Protein AF-A0A933K3F6-F1 (afdb_monomer_lite)

Radius of gyration: 19.97 Å; chains: 1; bounding box: 46×44×57 Å

Foldseek 3Di:
DAKEKEAEDDVLCVQQVHRIDIFDDQWQLRRLVRCLVNSDDSSVVQAADPVSFGDPQKWKAWPNDTDDSVCRRVHGDHHPTYIYIFGPDDQQQQDAPRGGLVVLVVVLCVPAPDPAAEDEAEPCLVVNVVVDDQVRHHYFYQDCCVLDPLSSLLSVLVVVVVVVDDDQKDWDDDSQLSVDGSVQNNLQSVCCVPDPSAAKEFEAEPNDTFDGMMHGPVLSVVSNVDRSNDDPVCSCPPPPGDYHYRYDNRPSRVQGRTGPVSSVVSRVVNVD

pLDDT: mean 89.97, std 7.86, range [34.19, 98.12]

Structure (mmCIF, N/CA/C/O backbone):
data_AF-A0A933K3F6-F1
#
_entry.id   AF-A0A933K3F6-F1
#
loop_
_atom_site.group_PDB
_atom_site.id
_atom_site.type_symbol
_atom_site.label_atom_id
_atom_site.label_alt_id
_atom_site.label_comp_id
_atom_site.label_asym_id
_atom_site.label_entity_id
_atom_site.label_seq_id
_atom_site.pdbx_PDB_ins_code
_atom_site.Cartn_x
_atom_site.Cartn_y
_atom_site.Cartn_z
_atom_site.occupancy
_atom_site.B_iso_or_equiv
_atom_site.auth_seq_id
_atom_site.auth_comp_id
_atom_site.auth_asym_id
_atom_site.auth_atom_id
_atom_site.pdbx_PDB_model_num
ATOM 1 N N . MET A 1 1 ? 23.638 10.558 -27.741 1.00 79.94 1 MET A N 1
ATOM 2 C CA . MET A 1 1 ? 22.963 9.627 -26.817 1.00 79.94 1 MET A CA 1
ATOM 3 C C . MET A 1 1 ? 22.091 10.470 -25.933 1.00 79.94 1 MET A C 1
ATOM 5 O O . MET A 1 1 ? 22.604 11.457 -25.417 1.00 79.94 1 MET A O 1
ATOM 9 N N . ALA A 1 2 ? 20.820 10.113 -25.831 1.00 91.12 2 ALA A N 1
ATOM 10 C CA . ALA A 1 2 ? 19.898 10.804 -24.949 1.00 91.12 2 ALA A CA 1
ATOM 11 C C . ALA A 1 2 ? 19.970 10.205 -23.539 1.00 91.12 2 ALA A C 1
ATOM 13 O O . ALA A 1 2 ? 20.383 9.052 -23.360 1.00 91.12 2 ALA A O 1
ATOM 14 N N . THR A 1 3 ? 19.617 11.014 -22.548 1.00 93.62 3 THR A N 1
ATOM 15 C CA . THR A 1 3 ? 19.583 10.670 -21.131 1.00 93.62 3 THR A CA 1
ATOM 16 C C . THR A 1 3 ? 18.144 10.550 -20.665 1.00 93.62 3 THR A C 1
ATOM 18 O O . THR A 1 3 ? 17.337 11.465 -20.807 1.00 93.62 3 THR A O 1
ATOM 21 N N . LEU A 1 4 ? 17.870 9.406 -20.061 1.00 94.25 4 LEU A N 1
ATOM 22 C CA . LEU A 1 4 ? 16.587 8.952 -19.568 1.00 94.25 4 LEU A CA 1
ATOM 23 C C . LEU A 1 4 ? 16.698 8.762 -18.052 1.00 94.25 4 LEU A C 1
ATOM 25 O O . LEU A 1 4 ? 17.589 8.054 -17.583 1.00 94.25 4 LEU A O 1
ATOM 29 N N . THR A 1 5 ? 15.757 9.296 -17.280 1.00 95.44 5 THR A N 1
ATOM 30 C CA . THR A 1 5 ? 15.627 8.955 -15.860 1.00 95.44 5 THR A CA 1
ATOM 31 C C . THR A 1 5 ? 14.771 7.701 -15.709 1.00 95.44 5 THR A C 1
ATOM 33 O O . THR A 1 5 ? 13.568 7.716 -15.967 1.00 95.44 5 THR A O 1
ATOM 36 N N . VAL A 1 6 ? 15.350 6.607 -15.221 1.00 94.19 6 VAL A N 1
ATOM 37 C CA . VAL A 1 6 ? 14.593 5.397 -14.885 1.00 94.19 6 VAL A CA 1
ATOM 38 C C . VAL A 1 6 ? 14.141 5.467 -13.434 1.00 94.19 6 VAL A C 1
ATOM 40 O O . VAL A 1 6 ? 14.960 5.475 -12.514 1.00 94.19 6 VAL A O 1
ATOM 43 N N . ARG A 1 7 ? 12.827 5.496 -13.214 1.00 91.50 7 ARG A N 1
ATOM 44 C CA . ARG A 1 7 ? 12.206 5.346 -11.899 1.00 91.50 7 ARG A CA 1
ATOM 45 C C . ARG A 1 7 ? 11.998 3.876 -11.582 1.00 91.50 7 ARG A C 1
ATOM 47 O O . ARG A 1 7 ? 11.248 3.177 -12.261 1.00 91.50 7 ARG A O 1
ATOM 54 N N . LEU A 1 8 ? 12.639 3.454 -10.500 1.00 87.38 8 LEU A N 1
ATOM 55 C CA . LEU A 1 8 ? 12.521 2.122 -9.934 1.00 87.38 8 LEU A CA 1
ATOM 56 C C . LEU A 1 8 ? 11.524 2.155 -8.782 1.00 87.38 8 LEU A C 1
ATOM 58 O O . LEU A 1 8 ? 11.530 3.069 -7.950 1.00 87.38 8 LEU A O 1
ATOM 62 N N . TYR A 1 9 ? 10.675 1.139 -8.736 1.00 79.62 9 TYR A N 1
ATOM 63 C CA . TYR A 1 9 ? 9.630 1.012 -7.735 1.00 79.62 9 TYR A CA 1
ATOM 64 C C . TYR A 1 9 ? 9.913 -0.156 -6.808 1.00 79.62 9 TYR A C 1
ATOM 66 O O . TYR A 1 9 ? 10.529 -1.143 -7.205 1.00 79.62 9 TYR A O 1
ATOM 74 N N . ALA A 1 10 ? 9.426 -0.021 -5.577 1.00 75.00 10 ALA A N 1
ATOM 75 C CA . ALA A 1 10 ? 9.398 -1.103 -4.609 1.00 75.00 10 ALA A CA 1
ATOM 76 C C . ALA A 1 10 ? 10.778 -1.774 -4.419 1.00 75.00 10 ALA A C 1
ATOM 78 O O . ALA A 1 10 ? 11.799 -1.092 -4.327 1.00 75.00 10 ALA A O 1
ATOM 79 N N . SER A 1 11 ? 10.823 -3.095 -4.403 1.00 71.00 11 SER A N 1
ATOM 80 C CA . SER A 1 11 ? 12.031 -3.922 -4.347 1.00 71.00 11 SER A CA 1
ATOM 81 C C . SER A 1 11 ? 13.129 -3.561 -5.360 1.00 71.00 11 SER A C 1
ATOM 83 O O . SER A 1 11 ? 14.304 -3.640 -5.015 1.00 71.00 11 SER A O 1
ATOM 85 N N . LEU A 1 12 ? 12.809 -3.112 -6.581 1.00 82.12 12 LEU A N 1
ATOM 86 C CA . LEU A 1 12 ? 13.829 -2.713 -7.566 1.00 82.12 12 LEU A CA 1
ATOM 87 C C . LEU A 1 12 ? 14.632 -1.505 -7.079 1.00 82.12 12 LEU A C 1
ATOM 89 O O . LEU A 1 12 ? 15.847 -1.447 -7.266 1.00 82.12 12 LEU A O 1
ATOM 93 N N . LYS A 1 13 ? 13.969 -0.563 -6.399 1.00 82.19 13 LYS A N 1
ATOM 94 C CA . LYS A 1 13 ? 14.640 0.559 -5.736 1.00 82.19 13 LYS A CA 1
ATOM 95 C C . LYS A 1 13 ? 15.571 0.063 -4.629 1.00 82.19 13 LYS A C 1
ATOM 97 O O . LYS A 1 13 ? 16.666 0.600 -4.481 1.00 82.19 13 LYS A O 1
ATOM 102 N N . ASP A 1 14 ? 15.150 -0.931 -3.851 1.00 78.44 14 ASP A N 1
ATOM 103 C CA . ASP A 1 14 ? 15.949 -1.459 -2.741 1.00 78.44 14 ASP A CA 1
ATOM 104 C C . ASP A 1 14 ? 17.152 -2.273 -3.241 1.00 78.44 14 ASP A C 1
ATOM 106 O O . ASP A 1 14 ? 18.244 -2.171 -2.683 1.00 78.44 14 ASP A O 1
ATOM 110 N N . LEU A 1 15 ? 16.986 -3.018 -4.339 1.00 84.62 15 LEU A N 1
ATOM 111 C CA . LEU A 1 15 ? 18.071 -3.724 -5.025 1.00 84.62 15 LEU A CA 1
ATOM 112 C C . LEU A 1 15 ? 19.105 -2.756 -5.609 1.00 84.62 15 LEU A C 1
ATOM 114 O O . LEU A 1 15 ? 20.302 -3.023 -5.518 1.00 84.62 15 LEU A O 1
ATOM 118 N N . ALA A 1 16 ? 18.645 -1.637 -6.171 1.00 86.81 16 ALA A N 1
ATOM 119 C CA . ALA A 1 16 ? 19.491 -0.582 -6.721 1.00 86.81 16 ALA A CA 1
ATOM 120 C C . ALA A 1 16 ? 20.086 0.361 -5.660 1.00 86.81 16 ALA A C 1
ATOM 122 O O . ALA A 1 16 ? 20.996 1.133 -5.956 1.00 86.81 16 ALA A O 1
ATOM 123 N N . GLY A 1 17 ? 19.536 0.374 -4.442 1.00 86.06 17 GLY A N 1
ATOM 124 C CA . GLY A 1 17 ? 19.853 1.366 -3.410 1.00 86.06 17 GLY A CA 1
ATOM 125 C C . GLY A 1 17 ? 19.356 2.789 -3.717 1.00 86.06 17 GLY A C 1
ATOM 126 O O . GLY A 1 17 ? 19.641 3.715 -2.959 1.00 86.06 17 GLY A O 1
ATOM 127 N N . THR A 1 18 ? 18.609 2.992 -4.806 1.00 87.50 18 THR A N 1
ATOM 128 C CA . THR A 1 18 ? 1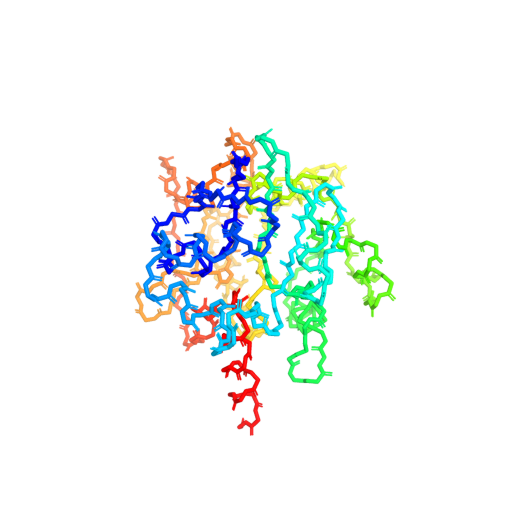8.077 4.291 -5.241 1.00 87.50 18 THR A CA 1
ATOM 129 C C . THR A 1 18 ? 16.764 4.126 -6.003 1.00 87.50 18 THR A C 1
ATOM 131 O O . THR A 1 18 ? 16.544 3.144 -6.703 1.00 87.50 18 THR A O 1
ATOM 134 N N . ALA A 1 19 ? 15.871 5.113 -5.886 1.00 85.88 19 ALA A N 1
ATOM 135 C CA . ALA A 1 19 ? 14.590 5.128 -6.603 1.00 85.88 19 ALA A CA 1
ATOM 136 C C . ALA A 1 19 ? 14.717 5.616 -8.054 1.00 85.88 19 ALA A C 1
ATOM 138 O O . ALA A 1 19 ? 13.741 5.588 -8.804 1.00 85.88 19 ALA A O 1
ATOM 139 N N . ARG A 1 20 ? 15.884 6.157 -8.417 1.00 93.31 20 ARG A N 1
ATOM 140 C CA . ARG A 1 20 ? 16.145 6.759 -9.723 1.00 93.31 20 ARG A CA 1
ATOM 141 C C . ARG A 1 20 ? 17.561 6.451 -10.176 1.00 93.31 20 ARG A C 1
ATOM 143 O O . ARG A 1 20 ? 18.493 6.596 -9.382 1.00 93.31 20 ARG A O 1
ATOM 150 N N . ILE A 1 21 ? 17.702 6.082 -11.442 1.00 95.44 21 ILE A N 1
ATOM 151 C CA . ILE A 1 21 ? 18.987 5.933 -12.124 1.00 95.44 21 ILE A CA 1
ATOM 152 C C . ILE A 1 21 ? 18.878 6.623 -13.477 1.00 95.44 21 ILE A C 1
ATOM 154 O O . ILE A 1 21 ? 17.977 6.312 -14.251 1.00 95.44 21 ILE A O 1
ATOM 158 N N . ASP A 1 22 ? 19.808 7.525 -13.766 1.00 96.12 22 ASP A N 1
ATOM 159 C CA . ASP A 1 22 ? 19.928 8.100 -15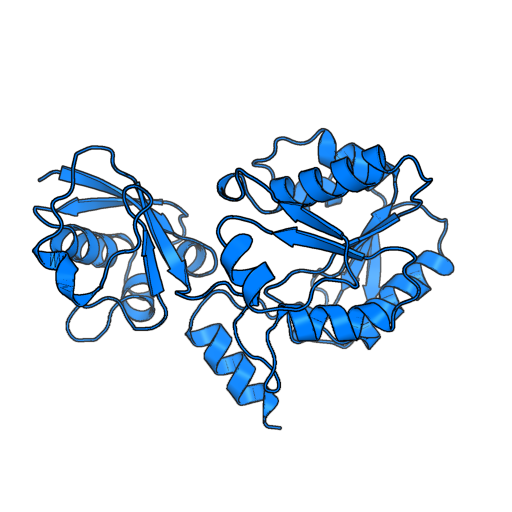.101 1.00 96.12 22 ASP A CA 1
ATOM 160 C C . ASP A 1 22 ? 20.685 7.131 -16.006 1.00 96.12 22 ASP A C 1
ATOM 162 O O . ASP A 1 22 ? 21.825 6.739 -15.726 1.00 96.12 22 ASP A O 1
ATOM 166 N N . ALA A 1 23 ? 20.045 6.745 -17.099 1.00 95.06 23 ALA A N 1
ATOM 167 C CA . ALA A 1 23 ? 20.560 5.828 -18.096 1.00 95.06 23 ALA A CA 1
ATOM 168 C C . ALA A 1 23 ? 20.662 6.522 -19.456 1.00 95.06 23 ALA A C 1
ATOM 170 O O . ALA A 1 23 ? 19.867 7.405 -19.775 1.00 95.06 23 ALA A O 1
ATOM 171 N N . CYS A 1 24 ? 21.653 6.139 -20.256 1.00 94.88 24 CYS A N 1
ATOM 172 C CA . CYS A 1 24 ? 21.914 6.771 -21.545 1.00 94.88 24 CYS A CA 1
ATOM 173 C C . CYS A 1 24 ? 21.849 5.739 -22.673 1.00 94.88 24 CYS A C 1
ATOM 175 O O . CYS A 1 24 ? 22.399 4.646 -22.546 1.00 94.88 24 CYS A O 1
ATOM 177 N N . GLY A 1 25 ? 21.235 6.104 -23.798 1.00 91.88 25 GLY A N 1
ATOM 178 C CA . GLY A 1 25 ? 21.047 5.206 -24.940 1.00 91.88 25 GLY A CA 1
ATOM 179 C C . GLY A 1 25 ? 20.887 5.940 -26.270 1.00 91.88 25 GLY A C 1
ATOM 180 O O . GLY A 1 25 ? 20.686 7.157 -26.301 1.00 91.88 25 GLY A O 1
ATOM 181 N N . ALA A 1 26 ? 21.017 5.214 -27.383 1.00 89.56 26 ALA A N 1
ATOM 182 C CA . ALA A 1 26 ? 20.468 5.650 -28.671 1.00 89.56 26 ALA A CA 1
ATOM 183 C C . ALA A 1 26 ? 19.040 5.107 -28.862 1.00 89.56 26 ALA A C 1
ATOM 185 O O . ALA A 1 26 ? 18.201 5.776 -29.458 1.00 89.56 26 ALA A O 1
ATOM 186 N N . SER A 1 27 ? 18.767 3.933 -28.291 1.00 91.38 27 SER A N 1
ATOM 187 C CA . SER A 1 27 ? 17.448 3.316 -28.142 1.00 91.38 27 SER A CA 1
ATOM 188 C C . SER A 1 27 ? 17.100 3.099 -26.666 1.00 91.38 27 SER A C 1
ATOM 190 O O . SER A 1 27 ? 17.952 3.224 -25.775 1.00 91.38 27 SER A O 1
ATOM 192 N N . LEU A 1 28 ? 15.854 2.707 -26.400 1.00 91.94 28 LEU A N 1
ATOM 193 C CA . LEU A 1 28 ? 15.456 2.262 -25.071 1.00 91.94 28 LEU A CA 1
ATOM 194 C C . LEU A 1 28 ? 16.199 0.988 -24.638 1.00 91.94 28 LEU A C 1
ATOM 196 O O . LEU A 1 28 ? 16.577 0.892 -23.470 1.00 91.94 28 LEU A O 1
ATOM 200 N N . ARG A 1 29 ? 16.484 0.046 -25.553 1.00 91.88 29 ARG A N 1
ATOM 201 C CA . ARG A 1 29 ? 17.315 -1.132 -25.237 1.00 91.88 29 ARG A CA 1
ATOM 202 C C . ARG A 1 29 ? 18.697 -0.722 -24.727 1.00 91.88 29 ARG A C 1
ATOM 204 O O . ARG A 1 29 ? 19.145 -1.241 -23.705 1.00 91.88 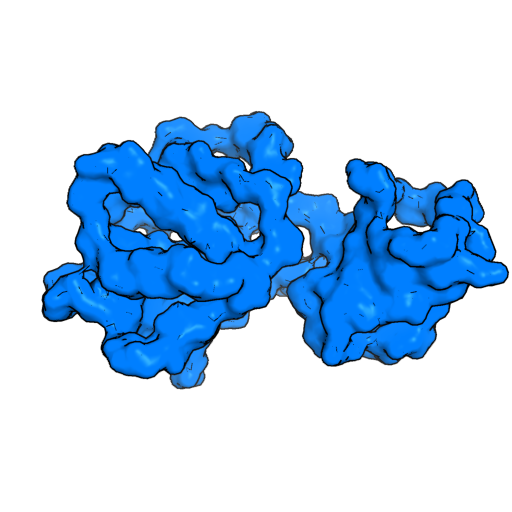29 ARG A O 1
ATOM 211 N N . ASP A 1 30 ? 19.353 0.229 -25.390 1.00 92.19 30 ASP A N 1
ATOM 212 C CA . ASP A 1 30 ? 20.680 0.701 -24.972 1.00 92.19 30 ASP A CA 1
ATOM 213 C C . ASP A 1 30 ? 20.642 1.329 -23.579 1.00 92.19 30 ASP A C 1
ATOM 215 O O . ASP A 1 30 ? 21.517 1.069 -22.749 1.00 92.19 30 ASP A O 1
ATOM 219 N N . ALA A 1 31 ? 19.608 2.131 -23.308 1.00 93.69 31 ALA A N 1
ATOM 220 C CA . ALA A 1 31 ? 19.431 2.748 -22.004 1.00 93.69 31 ALA A CA 1
ATOM 221 C C . ALA A 1 31 ? 19.128 1.706 -20.917 1.00 93.69 31 ALA A C 1
ATOM 223 O O . ALA A 1 31 ? 19.657 1.803 -19.815 1.00 93.69 31 ALA A O 1
ATOM 224 N N . LEU A 1 32 ? 18.359 0.657 -21.206 1.00 92.75 32 LEU A N 1
ATOM 225 C CA . LEU A 1 32 ? 18.138 -0.443 -20.263 1.00 92.75 32 LEU A CA 1
ATOM 226 C C . LEU A 1 32 ? 19.420 -1.252 -20.004 1.00 92.75 32 LEU A C 1
ATOM 228 O O . LEU A 1 32 ? 19.720 -1.592 -18.859 1.00 92.75 32 LEU A O 1
ATOM 232 N N . ALA A 1 33 ? 20.240 -1.491 -21.027 1.00 91.69 33 ALA A N 1
ATOM 233 C CA . ALA A 1 33 ? 21.552 -2.105 -20.841 1.00 91.69 33 ALA A CA 1
ATOM 234 C C . ALA A 1 33 ? 22.472 -1.227 -19.969 1.00 91.69 33 ALA A C 1
ATOM 236 O O . ALA A 1 33 ? 23.202 -1.739 -19.113 1.00 91.69 33 ALA A O 1
ATOM 237 N N . ASP A 1 34 ? 22.423 0.098 -20.147 1.00 94.75 34 ASP A N 1
ATOM 238 C CA . ASP A 1 34 ? 23.142 1.062 -19.312 1.00 94.75 34 ASP A CA 1
ATOM 239 C C . ASP A 1 34 ? 22.625 1.097 -17.866 1.00 94.75 34 ASP A C 1
ATOM 241 O O . ASP A 1 34 ? 23.427 1.070 -16.928 1.00 94.75 34 ASP A O 1
ATOM 245 N N . LEU A 1 35 ? 21.303 1.045 -17.674 1.00 94.19 35 LEU A N 1
ATOM 246 C CA . LEU A 1 35 ? 20.652 0.881 -16.372 1.00 94.19 35 LEU A CA 1
ATOM 247 C C . LEU A 1 35 ? 21.172 -0.366 -15.651 1.00 94.19 35 LEU A C 1
ATOM 249 O O . LEU A 1 35 ? 21.544 -0.278 -14.484 1.00 94.19 35 LEU A O 1
ATOM 253 N N . GLY A 1 36 ? 21.243 -1.511 -16.336 1.00 91.62 36 GLY A N 1
ATOM 254 C CA . GLY A 1 36 ? 21.747 -2.756 -15.755 1.00 91.62 36 GLY A CA 1
ATOM 255 C C . GLY A 1 36 ? 23.209 -2.670 -15.309 1.00 91.62 36 GLY A C 1
ATOM 256 O O . GLY A 1 36 ? 23.575 -3.262 -14.296 1.00 91.62 36 GLY A O 1
ATOM 257 N N . ARG A 1 37 ? 24.052 -1.905 -16.016 1.00 92.12 37 ARG A N 1
ATOM 258 C CA . ARG A 1 37 ? 25.437 -1.643 -15.583 1.00 92.12 37 ARG A CA 1
ATOM 259 C C . ARG A 1 37 ? 25.488 -0.714 -14.369 1.00 92.12 37 ARG A C 1
ATOM 261 O O . ARG A 1 37 ? 26.235 -0.982 -13.433 1.00 92.12 37 ARG A O 1
ATOM 268 N N . LYS A 1 38 ? 24.705 0.367 -14.380 1.00 93.69 38 LYS A N 1
ATOM 269 C CA . LYS A 1 38 ? 24.710 1.401 -13.330 1.00 93.69 38 LYS A CA 1
ATOM 270 C C . LYS A 1 38 ? 24.025 0.964 -12.034 1.00 93.69 38 LYS A C 1
ATOM 272 O O . LYS A 1 38 ? 24.461 1.361 -10.961 1.00 93.69 38 LYS A O 1
ATOM 277 N N . GLY A 1 39 ? 22.972 0.152 -12.119 1.00 89.62 39 GLY A N 1
ATOM 278 C CA . GLY A 1 39 ? 22.197 -0.322 -10.969 1.00 89.62 39 GLY A CA 1
ATOM 279 C C . GLY A 1 39 ? 22.802 -1.513 -10.223 1.00 89.62 39 GLY A C 1
ATOM 280 O O . GLY A 1 39 ? 22.245 -1.946 -9.216 1.00 89.62 39 GLY A O 1
ATOM 281 N N . GLY A 1 40 ? 23.940 -2.030 -10.692 1.00 91.56 40 GLY A N 1
ATOM 282 C CA . GLY A 1 40 ? 24.666 -3.127 -10.061 1.00 91.56 40 GLY A CA 1
ATOM 283 C C . GLY A 1 40 ? 24.097 -4.517 -10.358 1.00 91.56 40 GLY A C 1
ATOM 284 O O . GLY A 1 40 ? 23.018 -4.687 -10.924 1.00 91.56 40 GLY A O 1
ATOM 285 N N . GLU A 1 41 ? 24.850 -5.540 -9.949 1.00 90.31 41 GLU A N 1
ATOM 286 C CA . GLU A 1 41 ? 24.582 -6.946 -10.284 1.00 90.31 41 GLU A CA 1
ATOM 287 C C . GLU A 1 41 ? 23.229 -7.446 -9.757 1.00 90.31 41 GLU A C 1
ATOM 289 O O . GLU A 1 41 ? 22.525 -8.168 -10.455 1.00 90.31 41 GLU A O 1
ATOM 294 N N . ARG A 1 42 ? 22.820 -7.004 -8.560 1.00 89.44 42 ARG A N 1
ATOM 295 C CA . ARG A 1 42 ? 21.538 -7.399 -7.953 1.00 89.44 42 ARG A CA 1
ATOM 296 C C . ARG A 1 42 ? 20.337 -6.900 -8.750 1.00 89.44 42 ARG A C 1
ATOM 298 O O . ARG A 1 42 ? 19.420 -7.677 -8.996 1.00 89.44 42 ARG A O 1
ATOM 305 N N . LEU A 1 43 ? 20.341 -5.624 -9.155 1.00 89.50 43 LEU A N 1
ATOM 306 C CA . LEU A 1 43 ? 19.291 -5.083 -10.019 1.00 89.50 43 LEU A CA 1
ATOM 307 C C . LEU A 1 43 ? 19.322 -5.787 -11.375 1.00 89.50 43 LEU A C 1
ATOM 309 O O . LEU A 1 43 ? 18.276 -6.183 -11.878 1.00 89.50 43 LEU A O 1
ATOM 313 N N . ARG A 1 44 ? 20.522 -5.976 -11.941 1.00 90.50 44 ARG A N 1
ATOM 314 C CA . ARG A 1 44 ? 20.686 -6.621 -13.241 1.00 90.50 44 ARG A CA 1
ATOM 315 C C . ARG A 1 44 ? 20.088 -8.031 -13.257 1.00 90.50 44 ARG A C 1
ATOM 317 O O . ARG A 1 44 ? 19.293 -8.318 -14.138 1.00 90.50 44 ARG A O 1
ATOM 324 N N . ALA A 1 45 ? 20.429 -8.868 -12.279 1.00 88.50 45 ALA A N 1
ATOM 325 C CA . ALA A 1 45 ? 19.939 -10.245 -12.180 1.00 88.50 45 ALA A CA 1
ATOM 326 C C . ALA A 1 45 ? 18.426 -10.331 -11.902 1.00 88.50 45 ALA A C 1
ATOM 328 O O . ALA A 1 45 ? 17.760 -11.274 -12.321 1.00 88.50 45 ALA A O 1
ATOM 329 N N . ALA A 1 46 ? 17.865 -9.350 -11.190 1.00 86.06 46 ALA A N 1
ATOM 330 C CA . ALA A 1 46 ? 16.430 -9.304 -10.935 1.00 86.06 46 ALA A CA 1
ATOM 331 C C . ALA A 1 46 ? 15.625 -8.846 -12.158 1.00 86.06 46 ALA A C 1
ATOM 333 O O . ALA A 1 46 ? 14.495 -9.300 -12.330 1.00 86.06 46 ALA A O 1
ATOM 334 N N . LEU A 1 47 ? 16.185 -7.944 -12.970 1.00 86.25 47 LEU A N 1
ATOM 335 C CA . LEU A 1 47 ? 15.469 -7.264 -14.045 1.00 86.25 47 LEU A CA 1
ATOM 336 C C . LEU A 1 47 ? 15.673 -7.886 -15.426 1.00 86.25 47 LEU A C 1
ATOM 338 O O . LEU A 1 47 ? 14.741 -7.869 -16.224 1.00 86.25 47 LEU A O 1
ATOM 342 N N . PHE A 1 48 ? 16.870 -8.392 -15.721 1.00 88.75 48 PHE A N 1
ATOM 343 C CA . PHE A 1 48 ? 17.227 -8.857 -17.058 1.00 88.75 48 PHE A CA 1
ATOM 344 C C . PHE A 1 48 ? 17.338 -10.376 -17.130 1.00 88.75 48 PHE A C 1
ATOM 346 O O . PHE A 1 48 ? 17.759 -11.019 -16.169 1.00 88.75 48 PHE A O 1
ATOM 353 N N . ASP A 1 49 ? 16.939 -10.935 -18.268 1.00 86.56 49 ASP A N 1
ATOM 354 C CA . ASP A 1 49 ? 17.243 -12.314 -18.638 1.00 86.56 49 ASP A CA 1
ATOM 355 C C . ASP A 1 49 ? 18.689 -12.441 -19.162 1.00 86.56 49 ASP A C 1
ATOM 357 O O . ASP A 1 49 ? 19.432 -11.457 -19.275 1.00 86.56 49 ASP A O 1
ATOM 361 N N . ASP A 1 50 ? 19.100 -13.671 -19.476 1.00 81.88 50 ASP A N 1
ATOM 362 C CA . ASP A 1 50 ? 20.448 -13.965 -19.974 1.00 81.88 50 ASP A CA 1
ATOM 363 C C . ASP A 1 50 ? 20.730 -13.340 -21.356 1.00 81.88 50 ASP A C 1
ATOM 365 O O . ASP A 1 50 ? 21.892 -13.123 -21.711 1.00 81.88 50 ASP A O 1
ATOM 369 N N . GLU A 1 51 ? 19.688 -12.993 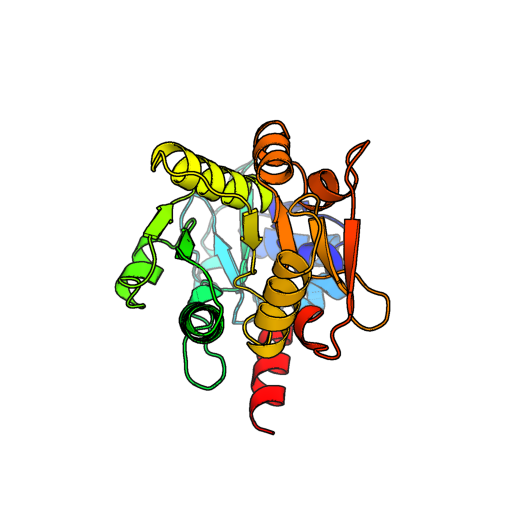-22.119 1.00 79.56 51 GLU A N 1
ATOM 370 C CA . GLU A 1 51 ? 19.777 -12.328 -23.426 1.00 79.56 51 GLU A CA 1
ATOM 371 C C . GLU A 1 51 ? 19.817 -10.790 -23.300 1.00 79.56 51 GLU A C 1
ATOM 373 O O . GLU A 1 51 ? 20.002 -10.074 -24.288 1.00 79.56 51 GLU A O 1
ATOM 378 N N . GLY A 1 52 ? 19.700 -10.257 -22.078 1.00 75.44 52 GLY A N 1
ATOM 379 C CA . GLY A 1 52 ? 19.655 -8.821 -21.803 1.00 75.44 52 GLY A CA 1
ATOM 380 C C . GLY A 1 52 ? 18.296 -8.178 -22.093 1.00 75.44 52 GLY A C 1
ATOM 381 O O . GLY A 1 52 ? 18.206 -6.947 -22.132 1.00 75.44 52 GLY A O 1
ATOM 382 N N . GLY A 1 53 ? 17.254 -8.985 -22.304 1.00 81.62 53 GLY A N 1
ATOM 383 C CA . GLY A 1 53 ? 15.857 -8.569 -22.313 1.00 81.62 53 GLY A CA 1
ATOM 384 C C . GLY A 1 53 ? 15.342 -8.312 -20.898 1.00 81.62 53 GLY A C 1
ATOM 385 O O . GLY A 1 53 ? 15.932 -8.753 -19.915 1.00 81.62 53 GLY A O 1
ATOM 386 N N . VAL A 1 54 ? 14.260 -7.543 -20.774 1.00 86.00 54 VAL A N 1
ATOM 387 C CA . VAL A 1 54 ? 13.587 -7.348 -19.482 1.00 86.00 54 VAL A CA 1
ATOM 388 C C . VAL A 1 54 ? 12.781 -8.609 -19.172 1.00 86.00 54 VAL A C 1
ATOM 390 O O . VAL A 1 54 ? 11.952 -9.007 -19.988 1.00 86.00 54 VAL A O 1
ATOM 393 N N . ARG A 1 55 ? 13.009 -9.219 -18.000 1.00 85.06 55 ARG A N 1
ATOM 394 C CA . ARG A 1 55 ? 12.310 -10.437 -17.559 1.00 85.06 55 ARG A CA 1
ATOM 395 C C . ARG A 1 55 ? 10.796 -10.243 -17.608 1.00 85.06 55 ARG A C 1
ATOM 397 O O . ARG A 1 55 ? 10.277 -9.170 -17.285 1.00 85.06 55 ARG A O 1
ATOM 404 N N . GLU A 1 56 ? 10.089 -11.322 -17.933 1.00 77.00 56 GLU A N 1
ATOM 405 C CA . GLU A 1 56 ? 8.631 -11.355 -17.845 1.00 77.00 56 GLU A CA 1
ATOM 406 C C . GLU A 1 56 ? 8.143 -10.942 -16.450 1.00 77.00 56 GLU A C 1
ATOM 408 O O . GLU A 1 56 ? 8.779 -11.203 -15.425 1.00 77.00 56 GLU A O 1
ATOM 413 N N . GLY A 1 57 ? 6.986 -10.282 -16.416 1.00 75.81 57 GLY A N 1
ATOM 414 C CA . GLY A 1 57 ? 6.409 -9.765 -15.181 1.00 75.81 57 GLY A CA 1
ATOM 415 C C . GLY A 1 57 ? 6.869 -8.358 -14.813 1.00 75.81 57 GLY A C 1
ATOM 416 O O . GLY A 1 57 ? 6.365 -7.832 -13.827 1.00 75.81 57 GLY A O 1
ATOM 417 N N . TYR A 1 58 ? 7.731 -7.707 -15.599 1.00 83.06 58 TYR A N 1
ATOM 418 C CA . TYR A 1 58 ? 7.960 -6.263 -15.506 1.00 83.06 58 TYR A CA 1
ATOM 419 C C . TYR A 1 58 ? 7.300 -5.511 -16.668 1.00 83.06 58 TYR A C 1
ATOM 421 O O . TYR A 1 58 ? 7.307 -5.956 -17.811 1.00 83.06 58 TYR A O 1
ATOM 429 N N . GLN A 1 59 ? 6.733 -4.346 -16.365 1.00 83.50 59 GLN A N 1
ATOM 430 C CA . GLN A 1 59 ? 6.199 -3.384 -17.322 1.00 83.50 59 GLN A CA 1
ATOM 431 C C . GLN A 1 59 ? 7.098 -2.156 -17.399 1.00 83.50 59 GLN A C 1
ATOM 433 O O . GLN A 1 59 ? 7.594 -1.645 -16.389 1.00 83.50 59 GLN A O 1
ATOM 438 N N . LEU A 1 60 ? 7.237 -1.660 -18.623 1.00 88.12 60 LEU A N 1
ATOM 439 C CA . LEU A 1 60 ? 7.916 -0.424 -18.960 1.00 88.12 60 LEU A CA 1
ATOM 440 C C . LEU A 1 60 ? 6.859 0.598 -19.367 1.00 88.12 60 LEU A C 1
ATOM 442 O O . LEU A 1 60 ? 6.089 0.342 -20.287 1.00 88.12 60 LEU A O 1
ATOM 446 N N . LEU A 1 61 ? 6.816 1.736 -18.683 1.00 87.06 61 LEU A N 1
ATOM 447 C CA . LEU A 1 61 ? 5.906 2.833 -19.004 1.00 87.06 61 LEU A CA 1
ATOM 448 C C . LEU A 1 61 ? 6.724 4.086 -19.326 1.00 87.06 61 LEU A C 1
ATOM 450 O O . LEU A 1 61 ? 7.446 4.602 -18.470 1.00 87.06 61 LEU A O 1
ATOM 454 N N . LEU A 1 62 ? 6.589 4.578 -20.554 1.00 90.00 62 LEU A N 1
ATOM 455 C CA . LEU A 1 62 ? 7.248 5.777 -21.075 1.00 90.00 62 LEU A CA 1
ATOM 456 C C . LEU A 1 62 ? 6.193 6.604 -21.816 1.00 90.00 62 LEU A C 1
ATOM 458 O O . LEU A 1 62 ? 5.355 6.032 -22.498 1.00 90.00 62 LEU A O 1
ATOM 462 N N . ARG A 1 63 ? 6.185 7.936 -21.668 1.00 88.25 63 ARG A N 1
ATOM 463 C CA . ARG A 1 63 ? 5.178 8.818 -22.314 1.00 88.25 63 ARG A CA 1
ATOM 464 C C . ARG A 1 63 ? 3.715 8.413 -22.047 1.00 88.25 63 ARG A C 1
ATOM 466 O O . ARG A 1 63 ? 2.847 8.635 -22.876 1.00 88.25 63 ARG A O 1
ATOM 473 N N . GLN A 1 64 ? 3.441 7.847 -20.869 1.00 77.25 64 GLN A N 1
ATOM 474 C CA . GLN A 1 64 ? 2.130 7.291 -20.492 1.00 77.25 64 GLN A CA 1
ATOM 475 C C . GLN A 1 64 ? 1.665 6.085 -21.330 1.00 77.25 64 GLN A C 1
ATOM 477 O O . GLN A 1 64 ? 0.510 5.681 -21.219 1.00 77.25 64 GLN A O 1
ATOM 482 N N . GLU A 1 65 ? 2.562 5.462 -22.091 1.00 81.19 65 GLU A N 1
ATOM 483 C CA . GLU A 1 65 ? 2.291 4.261 -22.875 1.00 81.19 65 GLU A CA 1
ATOM 484 C C . GLU A 1 65 ? 3.099 3.077 -22.342 1.00 81.19 65 GLU A C 1
ATOM 486 O O . GLU A 1 65 ? 4.283 3.197 -22.003 1.00 81.19 65 GLU A O 1
ATOM 491 N N . TYR A 1 66 ? 2.436 1.925 -22.223 1.00 83.75 66 TYR A N 1
ATOM 492 C CA . TYR A 1 66 ? 3.107 0.675 -21.889 1.00 83.75 66 TYR A CA 1
ATOM 493 C C . TYR A 1 66 ? 3.835 0.154 -23.117 1.00 83.75 66 TYR A C 1
ATOM 495 O O . TYR A 1 66 ? 3.258 0.074 -24.200 1.00 83.75 66 TYR A O 1
ATOM 503 N N . LEU A 1 67 ? 5.096 -0.209 -22.931 1.00 86.81 67 LEU A N 1
ATOM 504 C CA . LEU A 1 67 ? 5.950 -0.670 -24.010 1.00 86.81 67 LEU A CA 1
ATOM 505 C C . LEU A 1 67 ? 5.997 -2.191 -24.046 1.00 86.81 67 LEU A C 1
ATOM 507 O O . LEU A 1 67 ? 6.142 -2.845 -23.011 1.00 86.81 67 LEU A O 1
ATOM 511 N N . ASP A 1 68 ? 5.931 -2.732 -25.258 1.00 81.62 68 ASP A N 1
ATOM 512 C CA . ASP A 1 68 ? 6.200 -4.138 -25.523 1.00 81.62 68 ASP A CA 1
ATOM 513 C C . ASP A 1 68 ? 7.720 -4.390 -25.431 1.00 81.62 68 ASP A C 1
ATOM 515 O O . ASP A 1 68 ? 8.487 -3.749 -26.164 1.00 81.62 68 ASP A O 1
ATOM 519 N N . PRO A 1 69 ? 8.188 -5.314 -24.568 1.00 76.81 69 PRO A N 1
ATOM 520 C CA . PRO A 1 69 ? 9.593 -5.714 -24.517 1.00 76.81 69 PRO A CA 1
ATOM 521 C C . PRO A 1 69 ? 10.177 -6.147 -25.875 1.00 76.81 69 PRO A C 1
ATOM 523 O O . PRO A 1 69 ? 11.381 -6.005 -26.093 1.00 76.81 69 PRO A O 1
ATOM 526 N N . ALA A 1 70 ? 9.350 -6.614 -26.817 1.00 78.25 70 ALA A N 1
ATOM 527 C CA . ALA A 1 70 ? 9.779 -6.967 -28.170 1.00 78.25 70 ALA A CA 1
ATOM 528 C C . ALA A 1 70 ? 10.121 -5.749 -29.052 1.00 78.25 70 ALA A C 1
ATOM 530 O O . ALA A 1 70 ? 10.779 -5.899 -30.081 1.00 78.25 70 ALA A O 1
ATOM 531 N N . GLN A 1 71 ? 9.696 -4.539 -28.672 1.00 82.94 71 GLN A N 1
ATOM 532 C CA . GLN A 1 71 ? 9.839 -3.321 -29.480 1.00 82.94 71 GLN A CA 1
ATOM 533 C C . GLN A 1 71 ? 10.932 -2.364 -28.980 1.00 82.94 71 GLN A C 1
ATOM 535 O O . GLN A 1 71 ? 11.145 -1.314 -29.590 1.00 82.94 71 GLN A O 1
ATOM 540 N N . LEU A 1 72 ? 11.664 -2.710 -27.914 1.00 85.69 72 LEU A N 1
ATOM 541 C CA . LEU A 1 72 ? 12.608 -1.809 -27.228 1.00 85.69 72 LEU A CA 1
ATOM 542 C C . LEU A 1 72 ? 13.717 -1.236 -28.132 1.00 85.69 72 LEU A C 1
ATOM 544 O O . LEU A 1 72 ? 14.192 -0.129 -27.881 1.00 85.69 72 LEU A O 1
ATOM 548 N N . ASP A 1 73 ? 14.107 -1.950 -29.191 1.00 85.75 73 ASP A N 1
ATOM 549 C CA . ASP A 1 73 ? 15.092 -1.490 -30.187 1.00 85.75 73 ASP A CA 1
ATOM 550 C C . ASP A 1 73 ? 14.581 -0.339 -31.060 1.00 85.75 73 ASP A C 1
ATOM 552 O O . ASP A 1 73 ? 15.357 0.466 -31.569 1.00 85.75 73 ASP A O 1
ATOM 556 N N . THR A 1 74 ? 13.262 -0.268 -31.242 1.00 85.56 74 THR A N 1
ATOM 557 C CA . THR A 1 74 ? 12.597 0.708 -32.115 1.00 85.56 74 THR A CA 1
ATOM 558 C C . THR A 1 74 ? 12.108 1.944 -31.364 1.00 85.56 74 THR A C 1
ATOM 560 O O . THR A 1 74 ? 11.776 2.954 -31.984 1.00 85.56 74 THR A O 1
ATOM 563 N N . VAL A 1 75 ? 12.094 1.893 -30.028 1.00 89.50 75 VAL A N 1
ATOM 564 C CA . VAL A 1 75 ? 11.678 3.014 -29.182 1.00 89.50 75 VAL A CA 1
ATOM 565 C C . VAL A 1 75 ? 12.845 3.989 -29.030 1.00 89.50 75 VAL A C 1
ATOM 567 O O . VAL A 1 75 ? 13.807 3.737 -28.298 1.00 89.50 75 VAL A O 1
ATOM 570 N N . ALA A 1 76 ? 12.752 5.118 -29.731 1.00 89.56 76 ALA A N 1
ATOM 571 C CA . ALA A 1 76 ? 13.672 6.238 -29.574 1.00 89.56 76 ALA A CA 1
ATOM 572 C C . ALA A 1 76 ? 13.401 6.979 -28.257 1.00 89.56 76 ALA A C 1
ATOM 574 O O . ALA A 1 76 ? 12.250 7.284 -27.931 1.00 89.56 76 ALA A O 1
ATOM 575 N N . ILE A 1 77 ? 14.471 7.303 -27.533 1.00 91.56 77 ILE A N 1
ATOM 576 C CA . ILE A 1 77 ? 14.414 8.072 -26.287 1.00 91.56 77 ILE A CA 1
ATOM 577 C C . ILE A 1 77 ? 14.818 9.529 -26.531 1.00 91.56 77 ILE A C 1
ATOM 579 O O . ILE A 1 77 ? 15.703 9.813 -27.341 1.00 91.56 77 ILE A O 1
ATOM 583 N N . GLU A 1 78 ? 14.178 10.443 -25.814 1.00 91.81 78 GLU A N 1
ATOM 584 C CA . GLU A 1 78 ? 14.463 11.877 -25.815 1.00 91.81 78 GLU A CA 1
ATOM 585 C C . GLU A 1 78 ? 15.145 12.295 -24.501 1.00 91.81 78 GLU A C 1
ATOM 587 O O . GLU A 1 78 ? 15.054 11.613 -23.476 1.00 91.81 78 GLU A O 1
ATOM 592 N N . ASP A 1 79 ? 15.876 13.411 -24.527 1.00 92.06 79 ASP A N 1
ATOM 593 C CA . ASP A 1 79 ? 16.558 13.918 -23.334 1.00 92.06 79 ASP A CA 1
ATOM 594 C C . ASP A 1 79 ? 15.554 14.386 -22.272 1.00 92.06 79 ASP A C 1
ATOM 596 O O . ASP A 1 79 ? 14.667 15.196 -22.538 1.00 92.06 79 ASP A O 1
ATOM 600 N N . GLY A 1 80 ? 15.748 13.921 -21.036 1.00 88.38 80 GLY A N 1
ATOM 601 C CA . GLY A 1 80 ? 14.942 14.325 -19.882 1.00 88.38 80 GLY A CA 1
ATOM 602 C C . GLY A 1 80 ? 13.655 13.521 -19.694 1.00 88.38 80 GLY A C 1
ATOM 603 O O . GLY A 1 80 ? 12.856 13.845 -18.813 1.00 88.38 80 GLY A O 1
ATOM 604 N N . GLU A 1 81 ? 13.447 12.463 -20.477 1.00 93.31 81 GLU A N 1
ATOM 605 C CA . GLU A 1 81 ? 12.307 11.573 -20.291 1.00 93.31 81 GLU A CA 1
ATOM 606 C C . GLU A 1 81 ? 12.392 10.753 -19.004 1.00 93.31 81 GLU A C 1
ATOM 608 O O . GLU A 1 81 ? 13.464 10.514 -18.445 1.00 93.31 81 GLU A O 1
ATOM 613 N N . THR A 1 82 ? 11.234 10.285 -18.537 1.00 92.31 82 THR A N 1
ATOM 614 C CA . THR A 1 82 ? 11.136 9.401 -17.377 1.00 92.31 82 THR A CA 1
ATOM 615 C C . THR A 1 82 ? 10.494 8.073 -17.760 1.00 92.31 82 THR A C 1
ATOM 617 O O . THR A 1 82 ? 9.331 8.030 -18.157 1.00 92.31 82 THR A O 1
ATOM 620 N N . LEU A 1 83 ? 11.242 6.987 -17.576 1.00 92.06 83 LEU A N 1
ATOM 621 C CA . LEU A 1 83 ? 10.771 5.611 -17.712 1.00 92.06 83 LEU A CA 1
ATOM 622 C C . LEU A 1 83 ? 10.373 5.100 -16.335 1.00 92.06 83 LEU A C 1
ATOM 624 O O . LEU A 1 83 ? 11.150 5.184 -15.386 1.00 92.06 83 LEU A O 1
ATOM 628 N N . HIS A 1 84 ? 9.190 4.518 -16.229 1.00 88.81 84 HIS A N 1
ATOM 629 C CA . HIS A 1 84 ? 8.728 3.856 -15.022 1.00 88.81 84 HIS A CA 1
ATOM 630 C C . HIS A 1 84 ? 8.835 2.348 -15.209 1.00 88.81 84 HIS A C 1
ATOM 632 O O . HIS A 1 84 ? 8.276 1.800 -16.158 1.00 88.81 84 HIS A O 1
ATOM 638 N N . LEU A 1 85 ? 9.542 1.687 -14.296 1.00 86.56 85 LEU A N 1
ATOM 639 C CA . LEU A 1 85 ? 9.784 0.254 -14.359 1.00 86.56 85 LEU A CA 1
ATOM 640 C C . LEU A 1 85 ? 9.169 -0.434 -13.135 1.00 86.56 85 LEU A C 1
ATOM 642 O O . LEU A 1 85 ? 9.578 -0.193 -11.996 1.00 86.56 85 LEU A O 1
ATOM 646 N N . MET A 1 86 ? 8.126 -1.227 -13.377 1.00 78.25 86 MET A N 1
ATOM 647 C CA . MET A 1 86 ? 7.200 -1.722 -12.351 1.00 78.25 86 MET A CA 1
ATOM 648 C C . MET A 1 86 ? 6.822 -3.181 -12.605 1.00 78.25 86 MET A C 1
ATOM 650 O O . MET A 1 86 ? 7.052 -3.702 -13.688 1.00 78.25 86 MET A O 1
ATOM 654 N N . MET A 1 87 ? 6.194 -3.828 -11.624 1.00 77.19 87 MET A N 1
ATOM 655 C CA . MET A 1 87 ? 5.526 -5.115 -11.827 1.00 77.19 87 MET A CA 1
ATOM 656 C C . MET A 1 87 ? 4.416 -5.013 -12.877 1.00 77.19 87 MET A C 1
ATOM 658 O O . MET A 1 87 ? 3.631 -4.068 -12.869 1.00 77.19 87 MET A O 1
ATOM 662 N N . GLY A 1 88 ? 4.358 -5.999 -13.767 1.00 68.25 88 GLY A N 1
ATOM 663 C CA . GLY A 1 88 ? 3.635 -5.959 -15.032 1.00 68.25 88 GLY A CA 1
ATOM 664 C C . GLY A 1 88 ? 2.149 -6.292 -14.978 1.00 68.25 88 GLY A C 1
ATOM 665 O O . GLY A 1 88 ? 1.522 -6.520 -16.006 1.00 68.25 88 GLY A O 1
ATOM 666 N N . SER A 1 89 ? 1.561 -6.354 -13.793 1.00 73.69 89 SER A N 1
ATOM 667 C CA . SER A 1 89 ? 0.112 -6.402 -13.623 1.00 73.69 89 SER A CA 1
ATOM 668 C C . SER A 1 89 ? -0.257 -5.592 -12.390 1.00 73.69 89 SER A C 1
ATOM 670 O O . SER A 1 89 ? 0.523 -5.561 -11.428 1.00 73.69 89 SER A O 1
ATOM 672 N N . PRO A 1 90 ? -1.435 -4.945 -12.370 1.00 85.56 90 PRO A N 1
ATOM 673 C CA . PRO A 1 90 ? -1.893 -4.261 -11.174 1.00 85.56 90 PRO A CA 1
ATOM 674 C C . PRO A 1 90 ? -1.926 -5.276 -10.038 1.00 85.56 90 PRO A C 1
ATOM 676 O O . PRO A 1 90 ? -2.605 -6.294 -10.154 1.00 85.56 90 PRO A O 1
ATOM 679 N N . LYS A 1 91 ? -1.218 -5.013 -8.933 1.00 88.50 91 LYS A N 1
ATOM 680 C CA . LYS A 1 91 ? -1.133 -5.971 -7.815 1.00 88.50 91 LYS A CA 1
ATOM 681 C C . LYS A 1 91 ? -2.518 -6.443 -7.355 1.00 88.50 91 LYS A C 1
ATOM 683 O O . LYS A 1 91 ? -2.700 -7.613 -7.065 1.00 88.50 91 LYS A O 1
ATOM 688 N N . ALA A 1 92 ? -3.514 -5.553 -7.393 1.00 92.56 92 ALA A N 1
ATOM 689 C CA . ALA A 1 92 ? -4.917 -5.857 -7.103 1.00 92.56 92 ALA A CA 1
ATOM 690 C C . ALA A 1 92 ? -5.508 -7.032 -7.914 1.00 92.56 92 ALA A C 1
ATOM 692 O O . ALA A 1 92 ? -6.410 -7.701 -7.410 1.00 92.56 92 ALA A O 1
ATOM 693 N N . LEU A 1 93 ? -5.017 -7.258 -9.140 1.00 93.62 93 LEU A N 1
ATOM 694 C CA . LEU A 1 93 ? -5.465 -8.280 -10.094 1.00 93.62 93 LEU A CA 1
ATOM 695 C C . LEU A 1 93 ? -4.582 -9.535 -10.119 1.00 93.62 93 LEU A C 1
ATOM 697 O O . LEU A 1 93 ? -4.972 -10.540 -10.718 1.00 93.62 93 LEU A O 1
ATOM 701 N N . LEU A 1 94 ? -3.418 -9.514 -9.460 1.00 91.38 94 LEU A N 1
ATOM 702 C CA . LEU A 1 94 ? -2.634 -10.731 -9.251 1.00 91.38 94 LEU A CA 1
ATOM 703 C C . LEU A 1 94 ? -3.455 -11.736 -8.444 1.00 91.38 94 LEU A C 1
ATOM 705 O O . LEU A 1 94 ? -4.266 -11.345 -7.606 1.00 91.38 94 LEU A O 1
ATOM 709 N N . HIS A 1 95 ? -3.274 -13.027 -8.714 1.00 91.44 95 HIS A N 1
ATOM 710 C CA . HIS A 1 95 ? -4.085 -14.069 -8.095 1.00 91.44 95 HIS A CA 1
ATOM 711 C C . HIS A 1 95 ? -3.369 -14.689 -6.894 1.00 91.44 95 HIS A C 1
ATOM 713 O O . HIS A 1 95 ? -2.213 -15.085 -6.968 1.00 91.44 95 HIS A O 1
ATOM 719 N N . TYR A 1 96 ? -4.083 -14.820 -5.785 1.00 93.31 96 TYR A N 1
ATOM 720 C CA . TYR A 1 96 ? -3.660 -15.547 -4.597 1.00 93.31 96 TYR A CA 1
ATOM 721 C C . TYR A 1 96 ? -4.821 -16.435 -4.142 1.00 93.31 96 TYR A C 1
ATOM 723 O O . TYR A 1 96 ? -5.969 -15.991 -4.137 1.00 93.31 96 TYR A O 1
ATOM 731 N N . GLU A 1 97 ? -4.551 -17.709 -3.839 1.00 90.19 97 GLU A N 1
ATOM 732 C CA . GLU A 1 97 ? -5.599 -18.712 -3.557 1.00 90.19 97 GLU A CA 1
ATOM 733 C C . GLU A 1 97 ? -6.683 -18.746 -4.666 1.00 90.19 97 GLU A C 1
ATOM 735 O O . GLU A 1 97 ? -7.886 -18.792 -4.401 1.00 90.19 97 GLU A O 1
ATOM 740 N N . GLY A 1 98 ? -6.252 -18.639 -5.931 1.00 90.75 98 GLY A N 1
ATOM 741 C CA . GLY A 1 98 ? -7.121 -18.674 -7.114 1.00 90.75 98 GLY A CA 1
ATOM 742 C C . GLY A 1 98 ? -7.994 -17.433 -7.343 1.00 90.75 98 GLY A C 1
ATOM 743 O O . GLY A 1 98 ? -8.872 -17.475 -8.201 1.00 90.75 98 GLY A O 1
ATOM 744 N N . ARG A 1 99 ? -7.795 -16.334 -6.601 1.00 94.31 99 ARG A N 1
ATOM 745 C CA . ARG A 1 99 ? -8.629 -15.118 -6.684 1.00 94.31 99 ARG A CA 1
ATOM 746 C C . ARG A 1 99 ? -7.785 -13.840 -6.692 1.00 94.31 99 ARG A C 1
ATOM 748 O O . ARG A 1 99 ? -6.695 -13.858 -6.128 1.00 94.31 99 ARG A O 1
ATOM 755 N N . PRO A 1 100 ? -8.269 -12.718 -7.257 1.00 95.38 100 PRO A N 1
ATOM 756 C CA . PRO A 1 100 ? -7.533 -11.454 -7.236 1.00 95.38 100 PRO A CA 1
ATOM 757 C C . PRO A 1 100 ? -7.177 -11.001 -5.811 1.00 95.38 100 PRO A C 1
ATOM 759 O O . PRO A 1 100 ? -8.022 -11.091 -4.917 1.00 95.38 100 PRO A O 1
ATOM 762 N N . PHE A 1 101 ? -5.973 -10.458 -5.598 1.00 96.12 101 PHE A N 1
ATOM 763 C CA . PHE A 1 101 ? -5.487 -9.986 -4.291 1.00 96.12 101 PHE A CA 1
ATOM 764 C C . PHE A 1 101 ? -6.512 -9.101 -3.591 1.00 96.12 101 PHE A C 1
ATOM 766 O O . PHE A 1 101 ? -6.858 -9.331 -2.433 1.00 96.12 101 PHE A O 1
ATOM 773 N N . LEU A 1 102 ? -7.047 -8.113 -4.316 1.00 96.88 102 LEU A N 1
ATOM 774 C CA . LEU A 1 102 ? -8.021 -7.184 -3.758 1.00 96.88 102 LEU A CA 1
ATOM 775 C C . LEU A 1 102 ? -9.308 -7.903 -3.327 1.00 96.88 102 LEU A C 1
ATOM 777 O O . LEU A 1 102 ? -9.850 -7.584 -2.274 1.00 96.88 102 LEU A O 1
ATOM 781 N N . SER A 1 103 ? -9.765 -8.908 -4.080 1.00 96.69 103 SER A N 1
ATOM 782 C CA . SER A 1 103 ? -10.929 -9.718 -3.689 1.00 96.69 103 SER A CA 1
ATOM 783 C C . SER A 1 103 ? -10.659 -10.512 -2.408 1.00 96.69 103 SER A C 1
ATOM 785 O O . SER A 1 103 ? -11.486 -10.513 -1.499 1.00 96.69 103 SER A O 1
ATOM 787 N N . VAL A 1 104 ? -9.478 -11.131 -2.288 1.00 96.44 104 VAL A N 1
ATOM 788 C CA . VAL A 1 104 ? -9.087 -11.879 -1.081 1.00 96.44 104 VAL A CA 1
ATOM 789 C C . VAL A 1 104 ? -9.041 -10.965 0.146 1.00 96.44 104 VAL A C 1
ATOM 791 O O . VAL A 1 104 ? -9.567 -11.322 1.204 1.00 96.44 104 VAL A O 1
ATOM 794 N N . ILE A 1 105 ? -8.458 -9.772 0.009 1.00 96.50 105 ILE A N 1
ATOM 795 C CA . ILE A 1 105 ? -8.374 -8.784 1.091 1.00 96.50 105 ILE A CA 1
ATOM 796 C C . ILE A 1 105 ? -9.774 -8.318 1.504 1.00 96.50 105 ILE A C 1
ATOM 798 O O . ILE A 1 105 ? -10.080 -8.301 2.698 1.00 96.50 105 ILE A O 1
ATOM 802 N N . LEU A 1 106 ? -10.644 -7.989 0.543 1.00 95.81 106 LEU A N 1
ATOM 803 C CA . LEU A 1 106 ? -12.016 -7.554 0.817 1.00 95.81 106 LEU A CA 1
ATOM 804 C C . LEU A 1 106 ? -12.829 -8.630 1.542 1.00 95.81 106 LEU A C 1
ATOM 806 O O . LEU A 1 106 ? -13.497 -8.319 2.526 1.00 95.81 106 LEU A O 1
ATOM 810 N N . ASP A 1 107 ? -12.717 -9.896 1.140 1.00 94.81 107 ASP A N 1
ATOM 811 C CA . ASP A 1 107 ? -13.400 -11.007 1.812 1.00 94.81 107 ASP A CA 1
ATOM 812 C C . ASP A 1 107 ? -12.938 -11.196 3.259 1.00 94.81 107 ASP A C 1
ATOM 814 O O . ASP A 1 107 ? -13.731 -11.506 4.156 1.00 94.81 107 ASP A O 1
ATOM 818 N N . ARG A 1 108 ? -11.636 -11.021 3.505 1.00 95.00 108 ARG A N 1
ATOM 819 C CA . ARG A 1 108 ? -11.060 -11.098 4.853 1.00 95.00 108 ARG A CA 1
ATOM 820 C C . ARG A 1 108 ? -11.505 -9.904 5.697 1.00 95.00 108 ARG A C 1
ATOM 822 O O . ARG A 1 108 ? -11.859 -10.098 6.862 1.00 95.00 108 ARG A O 1
ATOM 829 N N . MET A 1 109 ? -11.555 -8.710 5.106 1.00 93.50 109 MET A N 1
ATOM 830 C CA . MET A 1 109 ? -12.012 -7.471 5.741 1.00 93.50 109 MET A CA 1
ATOM 831 C C . MET A 1 109 ? -13.517 -7.484 6.044 1.00 93.50 109 MET A C 1
ATOM 833 O O . MET A 1 109 ? -13.935 -6.991 7.088 1.00 93.50 109 MET A O 1
ATOM 837 N N . ALA A 1 110 ? -14.338 -8.117 5.203 1.00 92.62 110 ALA A N 1
ATOM 838 C CA . ALA A 1 110 ? -15.786 -8.236 5.399 1.00 92.62 110 ALA A CA 1
ATOM 839 C C . ALA A 1 110 ? -16.172 -8.986 6.691 1.00 92.62 110 ALA A C 1
ATOM 841 O O . ALA A 1 110 ? -17.300 -8.880 7.166 1.00 92.62 110 ALA A O 1
ATOM 842 N N . ARG A 1 111 ? -15.234 -9.743 7.278 1.00 91.94 111 ARG A N 1
ATOM 843 C CA . ARG A 1 111 ? -15.403 -10.475 8.547 1.00 91.94 111 ARG A CA 1
ATOM 844 C C . ARG A 1 111 ? -14.895 -9.700 9.768 1.00 91.94 111 ARG A C 1
ATOM 846 O O . ARG A 1 111 ? -14.766 -10.273 10.851 1.00 91.94 111 ARG A O 1
ATOM 853 N N . VAL A 1 112 ? -14.544 -8.432 9.589 1.00 94.25 112 VAL A N 1
ATOM 854 C CA . VAL A 1 112 ? -14.074 -7.513 10.630 1.00 94.25 112 VAL A CA 1
ATOM 855 C C . VAL A 1 112 ? -15.229 -6.564 10.962 1.00 94.25 112 VAL A C 1
ATOM 857 O O . VAL A 1 112 ? -15.969 -6.194 10.052 1.00 94.25 112 VAL A O 1
ATOM 860 N N . PRO A 1 113 ? -15.426 -6.153 12.229 1.00 90.38 113 PRO A N 1
ATOM 861 C CA . PRO A 1 113 ? -16.504 -5.237 12.609 1.00 90.38 113 PRO A CA 1
ATOM 862 C C . PRO A 1 113 ? -16.220 -3.788 12.158 1.00 90.38 113 PRO A C 1
ATOM 864 O O . PRO A 1 113 ? -16.075 -2.883 12.978 1.00 90.38 113 PRO A O 1
ATOM 867 N N . VAL A 1 114 ? -16.129 -3.566 10.844 1.00 89.25 114 VAL A N 1
ATOM 868 C CA . VAL A 1 114 ? -15.991 -2.252 10.207 1.00 89.25 114 VAL A CA 1
ATOM 869 C C . VAL A 1 114 ? -17.342 -1.792 9.664 1.00 89.25 114 VAL A C 1
ATOM 871 O O . VAL A 1 114 ? -18.106 -2.570 9.101 1.00 89.25 114 VAL A O 1
ATOM 874 N N . SER A 1 115 ? -17.663 -0.512 9.842 1.00 88.94 115 SER A N 1
ATOM 875 C CA . SER A 1 115 ? -18.951 0.054 9.410 1.00 88.94 115 SER A CA 1
ATOM 876 C C . SER A 1 115 ? -18.972 0.461 7.936 1.00 88.94 115 SER A C 1
ATOM 878 O O . SER A 1 115 ? -20.046 0.657 7.363 1.00 88.94 115 SER A O 1
ATOM 880 N N . ARG A 1 116 ? -17.789 0.644 7.341 1.00 89.38 116 ARG A N 1
ATOM 881 C CA . ARG A 1 116 ? -17.564 1.088 5.965 1.00 89.38 116 ARG A CA 1
ATOM 882 C C . ARG A 1 116 ? -16.265 0.488 5.446 1.00 89.38 116 ARG A C 1
ATOM 884 O O . ARG A 1 116 ? -15.310 0.346 6.206 1.00 89.38 116 ARG A O 1
ATOM 891 N N . CYS A 1 117 ? -16.230 0.191 4.152 1.00 92.88 117 CYS A N 1
ATOM 892 C CA . CYS A 1 117 ? -15.031 -0.236 3.446 1.00 92.88 117 CYS A CA 1
ATOM 893 C C . CYS A 1 117 ? -14.781 0.717 2.277 1.00 92.88 117 CYS A C 1
ATOM 895 O O . CYS A 1 117 ? -15.708 1.035 1.528 1.00 92.88 117 CYS A O 1
ATOM 897 N N . LEU A 1 118 ? -13.545 1.196 2.156 1.00 95.19 118 LEU A N 1
ATOM 898 C CA . LEU A 1 118 ? -13.099 2.024 1.044 1.00 95.19 118 LEU A CA 1
ATOM 899 C C . LEU A 1 118 ? -11.964 1.308 0.328 1.00 95.19 118 LEU A C 1
ATOM 901 O O . LEU A 1 118 ? -11.097 0.712 0.966 1.00 95.19 118 LEU A O 1
ATOM 905 N N . VAL A 1 119 ? -11.954 1.425 -0.994 1.00 97.12 119 VAL A N 1
ATOM 906 C CA . VAL A 1 119 ? -10.848 0.982 -1.837 1.00 97.12 119 VAL A CA 1
ATOM 907 C C . VAL A 1 119 ? -10.317 2.199 -2.570 1.00 97.12 119 VAL A C 1
ATOM 909 O O . VAL A 1 119 ? -11.026 2.798 -3.378 1.00 97.12 119 VAL A O 1
ATOM 912 N N . VAL A 1 120 ? -9.065 2.557 -2.292 1.00 97.00 120 VAL A N 1
ATOM 913 C CA . VAL A 1 120 ? -8.379 3.628 -3.016 1.00 97.00 120 VAL A CA 1
ATOM 914 C C . VAL A 1 120 ? -7.602 3.017 -4.178 1.00 97.00 120 VAL A C 1
ATOM 916 O O . VAL A 1 120 ? -6.664 2.248 -3.973 1.00 97.00 120 VAL A O 1
ATOM 919 N N . LEU A 1 121 ? -7.998 3.356 -5.401 1.00 95.62 121 LEU A N 1
ATOM 920 C CA . LEU A 1 121 ? -7.371 2.912 -6.643 1.00 95.62 121 LEU A CA 1
ATOM 921 C C . LEU A 1 121 ? -6.511 4.028 -7.242 1.00 95.62 121 LEU A C 1
ATOM 923 O O . LEU A 1 121 ? -6.747 5.206 -6.998 1.00 95.62 121 LEU A O 1
ATOM 927 N N . GLY A 1 122 ? -5.505 3.649 -8.029 1.00 91.88 122 GLY A N 1
ATOM 928 C CA . GLY A 1 122 ? -4.645 4.581 -8.765 1.00 91.88 122 GLY A CA 1
ATOM 929 C C . GLY A 1 122 ? -4.793 4.413 -10.276 1.00 91.88 122 GLY A C 1
ATOM 930 O O . GLY A 1 122 ? -5.899 4.245 -10.782 1.00 91.88 122 GLY A O 1
ATOM 931 N N . ARG A 1 123 ? -3.656 4.378 -10.985 1.00 86.69 123 ARG A N 1
ATOM 932 C CA . ARG A 1 123 ? -3.549 4.286 -12.458 1.00 86.69 123 ARG A CA 1
ATOM 933 C C . ARG A 1 123 ? -4.477 3.253 -13.107 1.00 86.69 123 ARG A C 1
ATOM 935 O O . ARG A 1 123 ? -5.059 3.521 -14.147 1.00 86.69 123 ARG A O 1
ATOM 942 N N . HIS A 1 124 ? -4.633 2.094 -12.473 1.00 88.88 124 HIS A N 1
ATOM 943 C CA . HIS A 1 124 ? -5.398 0.965 -13.006 1.00 88.88 124 HIS A CA 1
ATOM 944 C C . HIS A 1 124 ? -6.854 0.926 -12.526 1.00 88.88 124 HIS A C 1
ATOM 946 O O . HIS A 1 124 ? -7.466 -0.137 -12.522 1.00 88.88 124 HIS A O 1
ATOM 952 N N . ALA A 1 125 ? -7.425 2.053 -12.084 1.00 92.44 125 ALA A N 1
ATOM 953 C CA . ALA A 1 125 ? -8.775 2.076 -11.521 1.00 92.44 125 ALA A CA 1
ATOM 954 C C . ALA A 1 125 ? -9.822 1.463 -12.463 1.00 92.44 125 ALA A C 1
ATOM 956 O O . ALA A 1 125 ? -10.582 0.609 -12.024 1.00 92.44 125 ALA A O 1
ATOM 957 N N . ALA A 1 126 ? -9.822 1.845 -13.746 1.00 90.75 126 ALA A N 1
ATOM 958 C CA . ALA A 1 126 ? -10.781 1.342 -14.734 1.00 90.75 126 ALA A CA 1
ATOM 959 C C . ALA A 1 126 ? -10.630 -0.165 -15.008 1.00 90.75 126 ALA A C 1
ATOM 961 O O . ALA A 1 126 ? -11.620 -0.882 -15.108 1.00 90.75 126 ALA A O 1
ATOM 962 N N . GLU A 1 127 ? -9.392 -0.651 -15.100 1.00 91.81 127 GLU A N 1
ATOM 963 C CA . GLU A 1 127 ? -9.090 -2.073 -15.296 1.00 91.81 127 GLU A CA 1
ATOM 964 C C . GLU A 1 127 ? -9.546 -2.899 -14.084 1.00 91.81 127 GLU A C 1
ATOM 966 O O . GLU A 1 127 ? -10.217 -3.920 -14.224 1.00 91.81 127 GLU A O 1
ATOM 971 N N . ILE A 1 128 ? -9.253 -2.408 -12.875 1.00 95.19 128 ILE A N 1
ATOM 972 C CA . ILE A 1 128 ? -9.616 -3.069 -11.622 1.00 95.19 128 ILE A CA 1
ATOM 973 C C . ILE A 1 128 ? -11.135 -3.095 -11.426 1.00 95.19 128 ILE A C 1
ATOM 975 O O . ILE A 1 128 ? -11.674 -4.134 -11.054 1.00 95.19 128 ILE A O 1
ATOM 979 N N . THR A 1 129 ? -11.838 -1.988 -11.684 1.00 95.25 129 THR A N 1
ATOM 980 C CA . THR A 1 129 ? -13.302 -1.931 -11.532 1.00 95.25 129 THR A CA 1
ATOM 981 C C . THR A 1 129 ? -14.048 -2.729 -12.597 1.00 95.25 129 THR A C 1
ATOM 983 O O . THR A 1 129 ? -15.172 -3.156 -12.346 1.00 95.25 129 THR A O 1
ATOM 986 N N . ALA A 1 130 ? -13.440 -2.963 -13.764 1.00 94.12 130 ALA A N 1
ATOM 987 C CA . ALA A 1 130 ? -13.985 -3.864 -14.775 1.00 94.12 130 ALA A CA 1
ATOM 988 C C . ALA A 1 130 ? -13.799 -5.346 -14.403 1.00 94.12 130 ALA A C 1
ATOM 990 O O . ALA A 1 130 ? -14.657 -6.168 -14.724 1.00 94.12 130 ALA A O 1
ATOM 991 N N . ALA A 1 131 ? -12.694 -5.690 -13.733 1.00 93.50 131 ALA A N 1
ATOM 992 C CA . ALA A 1 131 ? -12.343 -7.071 -13.402 1.00 93.50 131 ALA A CA 1
ATOM 993 C C . ALA A 1 131 ? -12.888 -7.558 -12.046 1.00 93.50 131 ALA A C 1
ATOM 995 O O . ALA A 1 131 ? -13.084 -8.759 -11.866 1.00 93.50 131 ALA A O 1
ATOM 996 N N . ILE A 1 132 ? -13.117 -6.657 -11.084 1.00 95.44 132 ILE A N 1
ATOM 997 C CA . ILE A 1 132 ? -13.527 -6.998 -9.714 1.00 95.44 132 ILE A CA 1
ATOM 998 C C . ILE A 1 132 ? -14.855 -6.322 -9.366 1.00 95.44 132 ILE A C 1
ATOM 1000 O O . ILE A 1 132 ? -15.020 -5.114 -9.526 1.00 95.44 132 ILE A O 1
ATOM 1004 N N . ASP A 1 133 ? -15.787 -7.093 -8.798 1.00 93.12 133 ASP A N 1
ATOM 1005 C CA . ASP A 1 133 ? -16.995 -6.541 -8.185 1.00 93.12 133 ASP A CA 1
ATOM 1006 C C . ASP A 1 133 ? -16.662 -5.817 -6.873 1.00 93.12 133 ASP A C 1
ATOM 1008 O O . ASP A 1 133 ? -16.442 -6.439 -5.834 1.00 93.12 133 ASP A O 1
ATOM 1012 N N . LEU A 1 134 ? -16.647 -4.485 -6.924 1.00 94.38 134 LEU A N 1
ATOM 1013 C CA . LEU A 1 134 ? -16.367 -3.622 -5.776 1.00 94.38 134 LEU A CA 1
ATOM 1014 C C . LEU A 1 134 ? -17.627 -3.019 -5.144 1.00 94.38 134 LEU A C 1
ATOM 1016 O O . LEU A 1 134 ? -17.516 -2.079 -4.368 1.00 94.38 134 LEU A O 1
ATOM 1020 N N . ARG A 1 135 ? -18.832 -3.535 -5.423 1.00 87.94 135 ARG A N 1
ATOM 1021 C CA . ARG A 1 135 ? -20.089 -2.952 -4.900 1.00 87.94 135 ARG A CA 1
ATOM 1022 C C . ARG A 1 135 ? -20.192 -2.922 -3.372 1.00 87.94 135 ARG A C 1
ATOM 1024 O O . ARG A 1 135 ? -20.971 -2.137 -2.837 1.00 87.94 135 ARG A O 1
ATOM 1031 N N . SER A 1 136 ? -19.441 -3.767 -2.669 1.00 87.44 136 SER A N 1
ATOM 1032 C CA . SER A 1 136 ? -19.382 -3.787 -1.202 1.00 87.44 136 SER A CA 1
ATOM 1033 C C . SER A 1 136 ? -18.460 -2.712 -0.606 1.00 87.44 136 SER A C 1
ATOM 1035 O O . SER A 1 136 ? -18.449 -2.534 0.613 1.00 87.44 136 SER A O 1
ATOM 1037 N N . ALA A 1 137 ? -17.710 -1.985 -1.439 1.00 93.56 137 ALA A N 1
ATOM 1038 C CA . ALA A 1 137 ? -16.793 -0.935 -1.024 1.00 93.56 137 ALA A CA 1
ATOM 1039 C C . ALA A 1 137 ? -17.046 0.374 -1.786 1.00 93.56 137 ALA A C 1
ATOM 1041 O O . ALA A 1 137 ? -17.424 0.394 -2.954 1.00 93.56 137 ALA A O 1
ATOM 1042 N N . GLN A 1 138 ? -16.794 1.502 -1.128 1.00 94.12 138 GLN A N 1
ATOM 1043 C CA . GLN A 1 138 ? -16.733 2.786 -1.816 1.00 94.12 138 GLN A CA 1
ATOM 1044 C C . GLN A 1 138 ? -15.383 2.898 -2.533 1.00 94.12 138 GLN A C 1
ATOM 1046 O O . GLN A 1 138 ? -14.327 2.858 -1.900 1.00 94.12 138 GLN A O 1
ATOM 1051 N N . VAL A 1 139 ? -15.421 3.056 -3.854 1.00 96.69 139 VAL A N 1
ATOM 1052 C CA . VAL A 1 139 ? -14.217 3.262 -4.664 1.00 96.69 139 VAL A CA 1
ATOM 1053 C C . VAL A 1 139 ? -13.842 4.742 -4.657 1.00 96.69 139 VAL A C 1
ATOM 1055 O O . VAL A 1 139 ? -14.671 5.602 -4.946 1.00 96.69 139 VAL A O 1
ATOM 1058 N N . VAL A 1 140 ? -12.580 5.025 -4.349 1.00 97.12 140 VAL A N 1
ATOM 1059 C CA . VAL A 1 140 ? -11.959 6.352 -4.430 1.00 97.12 140 VAL A CA 1
ATOM 1060 C C . VAL A 1 140 ? -10.791 6.255 -5.402 1.00 97.12 140 VAL A C 1
ATOM 1062 O O . VAL A 1 140 ? -10.034 5.290 -5.356 1.00 97.12 140 VAL A O 1
ATOM 1065 N N . VAL A 1 141 ? -10.629 7.234 -6.288 1.00 96.75 141 VAL A N 1
ATOM 1066 C CA . VAL A 1 141 ? -9.523 7.249 -7.254 1.00 96.75 141 VAL A CA 1
ATOM 1067 C C . VAL A 1 141 ? -8.522 8.322 -6.847 1.00 96.75 141 VAL A C 1
ATOM 1069 O O . VAL A 1 141 ? -8.870 9.496 -6.783 1.00 96.75 141 VAL A O 1
ATOM 1072 N N . ASN A 1 142 ? -7.276 7.922 -6.591 1.00 95.75 142 ASN A N 1
ATOM 1073 C CA . ASN A 1 142 ? -6.153 8.839 -6.452 1.00 95.75 142 ASN A CA 1
ATOM 1074 C C . ASN A 1 142 ? -5.622 9.182 -7.855 1.00 95.75 142 ASN A C 1
ATOM 1076 O O . ASN A 1 142 ? -5.093 8.285 -8.519 1.00 95.75 142 ASN A O 1
ATOM 1080 N N . PRO A 1 143 ? -5.738 10.443 -8.312 1.00 89.44 143 PRO A N 1
ATOM 1081 C CA . PRO A 1 143 ? -5.283 10.840 -9.643 1.00 89.44 143 PRO A CA 1
ATOM 1082 C C . PRO A 1 143 ? -3.754 10.805 -9.784 1.00 89.44 143 PRO A C 1
ATOM 1084 O O . PRO A 1 143 ? -3.253 10.594 -10.884 1.00 89.44 143 PRO A O 1
ATOM 1087 N N . ASP A 1 144 ? -3.016 10.940 -8.675 1.00 87.25 144 ASP A N 1
ATOM 1088 C CA . ASP A 1 144 ? -1.556 11.084 -8.660 1.00 87.25 144 ASP A CA 1
ATOM 1089 C C . ASP A 1 144 ? -0.884 10.089 -7.687 1.00 87.25 144 ASP A C 1
ATOM 1091 O O . ASP A 1 144 ? -0.228 10.505 -6.717 1.00 87.25 144 ASP A O 1
ATOM 1095 N N . PRO A 1 145 ? -1.009 8.764 -7.910 1.00 84.50 145 PRO A N 1
ATOM 1096 C CA . PRO A 1 145 ? -0.466 7.745 -7.005 1.00 84.50 145 PRO A CA 1
ATOM 1097 C C . PRO A 1 145 ? 1.071 7.772 -6.914 1.00 84.50 145 PRO A C 1
ATOM 1099 O O . PRO A 1 145 ? 1.657 7.282 -5.949 1.00 84.50 145 PRO A O 1
ATOM 1102 N N . ASP A 1 146 ? 1.741 8.400 -7.881 1.00 79.75 146 ASP A N 1
ATOM 1103 C CA . ASP A 1 146 ? 3.196 8.579 -7.966 1.00 79.75 146 ASP A CA 1
ATOM 1104 C C . ASP A 1 146 ? 3.775 9.457 -6.864 1.00 79.75 146 ASP A C 1
ATOM 1106 O O . ASP A 1 146 ? 4.989 9.442 -6.639 1.00 79.75 146 ASP A O 1
ATOM 1110 N N . ARG A 1 147 ? 2.924 10.221 -6.171 1.00 81.50 147 ARG A N 1
ATOM 1111 C CA . ARG A 1 147 ? 3.340 11.006 -5.007 1.00 81.50 147 ARG A CA 1
ATOM 1112 C C . ARG A 1 147 ? 3.673 10.118 -3.811 1.00 81.50 147 ARG A C 1
ATOM 1114 O O . ARG A 1 147 ? 4.411 10.562 -2.945 1.00 81.50 147 ARG A O 1
ATOM 1121 N N . GLY A 1 148 ? 3.237 8.859 -3.802 1.00 81.88 148 GLY A N 1
ATOM 1122 C CA . GLY A 1 148 ? 3.573 7.868 -2.781 1.00 81.88 148 GLY A CA 1
ATOM 1123 C C . GLY A 1 148 ? 2.350 7.362 -2.022 1.00 81.88 148 GLY A C 1
ATOM 1124 O O . GLY A 1 148 ? 1.251 7.896 -2.149 1.00 81.88 148 GLY A O 1
ATOM 1125 N N . GLN A 1 149 ? 2.545 6.323 -1.207 1.00 85.75 149 GLN A N 1
ATOM 1126 C CA . GLN A 1 149 ? 1.467 5.615 -0.502 1.00 85.75 149 GLN A CA 1
ATOM 1127 C C . GLN A 1 149 ? 0.616 6.530 0.394 1.00 85.75 149 GLN A C 1
ATOM 1129 O O . GLN A 1 149 ? -0.600 6.352 0.469 1.00 85.75 149 GLN A O 1
ATOM 1134 N N . LEU A 1 150 ? 1.232 7.534 1.031 1.00 91.69 150 LEU A N 1
ATOM 1135 C CA . LEU A 1 150 ? 0.512 8.490 1.871 1.00 91.69 150 LEU A CA 1
ATOM 1136 C C . LEU A 1 150 ? -0.525 9.286 1.071 1.00 91.69 150 LEU A C 1
ATOM 1138 O O . LEU A 1 150 ? -1.612 9.521 1.583 1.00 91.69 150 LEU A O 1
ATOM 1142 N N . SER A 1 151 ? -0.240 9.630 -0.189 1.00 93.50 151 SER A N 1
ATOM 1143 C CA . SER A 1 151 ? -1.207 10.335 -1.037 1.00 93.50 151 SER A CA 1
ATOM 1144 C C . SER A 1 151 ? -2.503 9.536 -1.224 1.00 93.50 151 SER A C 1
ATOM 1146 O O . SER A 1 151 ? -3.585 10.102 -1.135 1.00 93.50 151 SER A O 1
ATOM 1148 N N . SER A 1 152 ? -2.422 8.209 -1.373 1.00 94.12 152 SER A N 1
ATOM 1149 C CA . SER A 1 152 ? -3.613 7.356 -1.462 1.00 94.12 152 SER A CA 1
ATOM 1150 C C . SER A 1 152 ? -4.379 7.296 -0.141 1.00 94.12 152 SER A C 1
ATOM 1152 O O . SER A 1 152 ? -5.606 7.354 -0.146 1.00 94.12 152 SER A O 1
ATOM 1154 N N . LEU A 1 153 ? -3.677 7.230 0.997 1.00 94.75 153 LEU A N 1
ATOM 1155 C CA . LEU A 1 153 ? -4.332 7.330 2.303 1.00 94.75 153 LEU A CA 1
ATOM 1156 C C . LEU A 1 153 ? -5.068 8.669 2.435 1.00 94.75 153 LEU A C 1
ATOM 1158 O O . LEU A 1 153 ? -6.231 8.676 2.820 1.00 94.75 153 LEU A O 1
ATOM 1162 N N . GLN A 1 154 ? -4.423 9.781 2.073 1.00 96.00 154 GLN A N 1
ATOM 1163 C CA . GLN A 1 154 ? -5.014 11.118 2.136 1.00 96.00 154 GLN A CA 1
ATOM 1164 C C . GLN A 1 154 ? -6.292 11.223 1.295 1.00 96.00 154 GLN A C 1
ATOM 1166 O O . GLN A 1 154 ? -7.280 11.763 1.783 1.00 96.00 154 GLN A O 1
ATOM 1171 N N . GLU A 1 155 ? -6.320 10.670 0.078 1.00 97.06 155 GLU A N 1
ATOM 1172 C CA . GLU A 1 155 ? -7.551 10.627 -0.730 1.00 97.06 155 GLU A CA 1
ATOM 1173 C C . GLU A 1 155 ? -8.655 9.789 -0.062 1.00 97.06 155 GLU A C 1
ATOM 1175 O O . GLU A 1 155 ? -9.814 10.204 -0.022 1.00 97.06 155 GLU A O 1
ATOM 1180 N N . GLY A 1 156 ? -8.304 8.653 0.549 1.00 95.19 156 GLY A N 1
ATOM 1181 C CA . GLY A 1 156 ? -9.249 7.860 1.341 1.00 95.19 156 GLY A CA 1
ATOM 1182 C C . GLY A 1 156 ? -9.810 8.622 2.548 1.00 95.19 156 GLY A C 1
ATOM 1183 O O . GLY A 1 156 ? -11.014 8.579 2.801 1.00 95.19 156 GLY A O 1
ATOM 1184 N N . VAL A 1 157 ? -8.961 9.360 3.271 1.00 93.88 157 VAL A N 1
ATOM 1185 C CA . VAL A 1 157 ? -9.375 10.182 4.420 1.00 93.88 157 VAL A CA 1
ATOM 1186 C C . VAL A 1 157 ? -10.284 11.327 3.981 1.00 93.88 157 VAL A C 1
ATOM 1188 O O . VAL A 1 157 ? -11.323 11.536 4.603 1.00 93.88 157 VAL A O 1
ATOM 1191 N N . LYS A 1 158 ? -9.957 12.033 2.893 1.00 94.69 158 LYS A N 1
ATOM 1192 C CA . LYS A 1 158 ? -10.821 13.091 2.342 1.00 94.69 158 LYS A CA 1
ATOM 1193 C C . LYS A 1 158 ? -12.215 12.557 2.019 1.00 94.69 158 LYS A C 1
ATOM 1195 O O . LYS A 1 158 ? -13.197 13.126 2.483 1.00 94.69 158 LYS A O 1
ATOM 1200 N N . ALA A 1 159 ? -12.303 11.416 1.333 1.00 93.44 159 ALA A N 1
ATOM 1201 C CA . ALA A 1 159 ? -13.584 10.788 1.007 1.00 93.44 159 ALA A CA 1
ATOM 1202 C C . ALA A 1 159 ? -14.394 10.392 2.259 1.00 93.44 159 ALA A C 1
ATOM 1204 O O . ALA A 1 159 ? -15.625 10.477 2.269 1.00 93.44 159 ALA A O 1
ATOM 1205 N N . LEU A 1 160 ? -13.716 9.969 3.332 1.00 89.06 160 LEU A N 1
ATOM 1206 C CA . LEU A 1 160 ? -14.351 9.673 4.619 1.00 89.06 160 LEU A CA 1
ATOM 1207 C C . LEU A 1 160 ? -14.911 10.932 5.293 1.00 89.06 160 LEU A C 1
ATOM 1209 O O . LEU A 1 160 ? -16.032 10.887 5.806 1.00 89.06 160 LEU A O 1
ATOM 1213 N N . LEU A 1 161 ? -14.163 12.039 5.265 1.00 87.62 161 LEU A N 1
ATOM 1214 C CA . LEU A 1 161 ? -14.587 13.330 5.816 1.00 87.62 161 LEU A CA 1
ATOM 1215 C C . LEU A 1 161 ? -15.759 13.930 5.027 1.00 87.62 161 LEU A C 1
ATOM 1217 O O . LEU A 1 161 ? -16.740 14.372 5.625 1.00 87.62 161 LEU A O 1
ATOM 1221 N N . GLU A 1 162 ? -15.709 13.877 3.695 1.00 88.94 162 GLU A N 1
ATOM 1222 C CA . GLU A 1 162 ? -16.781 14.349 2.806 1.00 88.94 162 GLU A CA 1
ATOM 1223 C C . GLU A 1 162 ? -18.105 13.613 3.036 1.00 88.94 162 GLU A C 1
ATOM 1225 O O . GLU A 1 162 ? -19.182 14.197 2.913 1.00 88.94 162 GLU A O 1
ATOM 1230 N N . ALA A 1 163 ? -18.050 12.342 3.443 1.00 84.56 163 ALA A N 1
ATOM 1231 C CA . ALA A 1 163 ? -19.240 11.565 3.773 1.00 84.56 163 ALA A CA 1
ATOM 1232 C C . ALA A 1 163 ? -19.945 12.023 5.070 1.00 84.56 163 ALA A C 1
ATOM 1234 O O . ALA A 1 163 ? -20.984 11.452 5.420 1.00 84.56 163 ALA A O 1
ATOM 1235 N N . GLY A 1 164 ? -19.381 12.997 5.800 1.00 79.81 164 GLY A N 1
ATOM 1236 C CA . GLY A 1 164 ? -20.044 13.760 6.864 1.00 79.81 164 GLY A CA 1
ATOM 1237 C C . GLY A 1 164 ? -20.454 12.961 8.101 1.00 79.81 164 GLY A C 1
ATOM 1238 O O . GLY A 1 164 ? -21.300 13.410 8.874 1.00 79.81 164 GLY A O 1
ATOM 1239 N N . ARG A 1 165 ? -19.906 11.756 8.295 1.00 80.44 165 ARG A N 1
ATOM 1240 C CA . ARG A 1 165 ? -20.224 10.895 9.443 1.00 80.44 165 ARG A CA 1
ATOM 1241 C C . ARG A 1 165 ? -19.031 10.781 10.384 1.00 80.44 165 ARG A C 1
ATOM 1243 O O . ARG A 1 165 ? -17.915 10.636 9.894 1.00 80.44 165 ARG A O 1
ATOM 1250 N N . PRO A 1 166 ? -19.260 10.749 11.711 1.00 82.62 166 PRO A N 1
ATOM 1251 C CA . PRO A 1 166 ? -18.193 10.508 12.670 1.00 82.62 166 PRO A CA 1
ATOM 1252 C C . PRO A 1 166 ? -17.456 9.204 12.358 1.00 82.62 166 PRO A C 1
ATOM 1254 O O . PRO A 1 166 ? -18.072 8.138 12.258 1.00 82.62 166 PRO A O 1
ATOM 1257 N N . MET A 1 167 ? -16.139 9.301 12.221 1.00 86.88 167 MET A N 1
ATOM 1258 C CA . MET A 1 167 ? -15.243 8.173 12.017 1.00 86.88 167 MET A CA 1
ATOM 1259 C C . MET A 1 167 ? -14.226 8.180 13.158 1.00 86.88 167 MET A C 1
ATOM 1261 O O . MET A 1 167 ? -13.309 8.992 13.134 1.00 86.88 167 MET A O 1
ATOM 1265 N N . PRO A 1 168 ? -14.370 7.302 14.164 1.00 91.88 168 PRO A N 1
ATOM 1266 C CA . PRO A 1 168 ? -13.454 7.297 15.301 1.00 91.88 168 PRO A CA 1
ATOM 1267 C C . PRO A 1 168 ? -12.055 6.804 14.912 1.00 91.88 168 PRO A C 1
ATOM 1269 O O . PRO A 1 168 ? -11.074 7.193 15.540 1.00 91.88 168 PRO A O 1
ATOM 1272 N N . ALA A 1 169 ? -11.972 5.942 13.893 1.00 95.44 169 ALA A N 1
ATOM 1273 C CA . ALA A 1 169 ? -10.730 5.399 13.370 1.00 95.44 169 ALA A CA 1
ATOM 1274 C C . ALA A 1 169 ? -10.921 4.733 12.001 1.00 95.44 169 ALA A C 1
ATOM 1276 O O . ALA A 1 169 ? -12.050 4.431 11.600 1.00 95.44 169 ALA A O 1
ATOM 1277 N N . ALA A 1 170 ? -9.806 4.432 11.336 1.00 95.81 170 ALA A N 1
ATOM 1278 C CA . ALA A 1 170 ? -9.748 3.622 10.125 1.00 95.81 170 ALA A CA 1
ATOM 1279 C C . ALA A 1 170 ? -8.711 2.501 10.268 1.00 95.81 170 ALA A C 1
ATOM 1281 O O . ALA A 1 170 ? -7.575 2.753 10.669 1.00 95.81 170 ALA A O 1
ATOM 1282 N N . LEU A 1 171 ? -9.101 1.275 9.904 1.00 97.12 171 LEU A N 1
ATOM 1283 C CA . LEU A 1 171 ? -8.195 0.142 9.709 1.00 97.12 171 LEU A CA 1
ATOM 1284 C C . LEU A 1 171 ? -7.645 0.197 8.279 1.00 97.12 171 LEU A C 1
ATOM 1286 O O . LEU A 1 171 ? -8.403 0.119 7.315 1.00 97.12 171 LEU A O 1
ATOM 1290 N N . VAL A 1 172 ? -6.330 0.326 8.152 1.00 96.69 172 VAL A N 1
ATOM 1291 C CA . VAL A 1 172 ? -5.609 0.470 6.886 1.00 96.69 172 VAL A CA 1
ATOM 1292 C C . VAL A 1 172 ? -4.890 -0.839 6.569 1.00 96.69 172 VAL A C 1
ATOM 1294 O O . VAL A 1 172 ? -4.063 -1.307 7.353 1.00 96.69 172 VAL A O 1
ATOM 1297 N N . ALA A 1 173 ? -5.199 -1.414 5.408 1.00 95.75 173 ALA A N 1
ATOM 1298 C CA . ALA A 1 173 ? -4.554 -2.601 4.851 1.00 95.75 173 ALA A CA 1
ATOM 1299 C C . ALA A 1 173 ? -3.938 -2.272 3.486 1.00 95.75 173 ALA A C 1
ATOM 1301 O O . ALA A 1 173 ? -4.376 -1.333 2.816 1.00 95.75 173 ALA A O 1
ATOM 1302 N N . LEU A 1 174 ? -2.929 -3.041 3.078 1.00 94.94 174 LEU A N 1
ATOM 1303 C CA . LEU A 1 174 ? -2.224 -2.832 1.817 1.00 94.94 174 LEU A CA 1
ATOM 1304 C C . LEU A 1 174 ? -2.592 -3.900 0.789 1.00 94.94 174 LEU A C 1
ATOM 1306 O O . LEU A 1 174 ? -2.780 -5.065 1.129 1.00 94.94 174 LEU A O 1
ATOM 1310 N N . VAL A 1 175 ? -2.688 -3.494 -0.478 1.00 93.88 175 VAL A N 1
ATOM 1311 C CA . VAL A 1 175 ? -3.083 -4.393 -1.575 1.00 93.88 175 VAL A CA 1
ATOM 1312 C C . VAL A 1 175 ? -2.000 -5.414 -1.933 1.00 93.88 175 VAL A C 1
ATOM 1314 O O . VAL A 1 175 ? -2.299 -6.443 -2.525 1.00 93.88 175 VAL A O 1
ATOM 1317 N N . ASP A 1 176 ? -0.749 -5.138 -1.577 1.00 92.50 176 ASP A N 1
ATOM 1318 C CA . ASP A 1 176 ? 0.408 -6.003 -1.809 1.00 92.50 176 ASP A CA 1
ATOM 1319 C C . ASP A 1 176 ? 0.673 -7.015 -0.698 1.00 92.50 176 ASP A C 1
ATOM 1321 O O . ASP A 1 176 ? 1.614 -7.794 -0.818 1.00 92.50 176 ASP A O 1
ATOM 1325 N N . GLN A 1 177 ? -0.197 -7.066 0.314 1.00 95.25 177 GLN A N 1
ATOM 1326 C CA . GLN A 1 177 ? -0.162 -8.048 1.394 1.00 95.25 177 GLN A CA 1
ATOM 1327 C C . GLN A 1 177 ? -1.417 -8.952 1.378 1.00 95.25 177 GLN A C 1
ATOM 1329 O O . GLN A 1 177 ? -2.169 -9.001 2.358 1.00 95.25 177 GLN A O 1
ATOM 1334 N N . PRO A 1 178 ? -1.701 -9.682 0.279 1.00 95.69 178 PRO A N 1
ATOM 1335 C CA . PRO A 1 178 ? -2.933 -10.472 0.144 1.00 95.69 178 PRO A CA 1
ATOM 1336 C C . PRO A 1 178 ? -3.020 -11.640 1.134 1.00 95.69 178 PRO A C 1
ATOM 1338 O O . PRO A 1 178 ? -4.117 -12.116 1.430 1.00 95.69 178 PRO A O 1
ATOM 1341 N N . ALA A 1 179 ? -1.875 -12.101 1.647 1.00 96.19 179 ALA A N 1
ATOM 1342 C CA . ALA A 1 179 ? -1.785 -13.220 2.572 1.00 96.19 179 ALA A CA 1
ATOM 1343 C C . ALA A 1 179 ? -2.113 -12.852 4.025 1.00 96.19 179 ALA A C 1
ATOM 1345 O O . ALA A 1 179 ? -2.423 -13.769 4.790 1.00 96.19 179 ALA A O 1
ATOM 1346 N N . VAL A 1 180 ? -2.192 -11.557 4.372 1.00 97.19 180 VAL A N 1
ATOM 1347 C CA . VAL A 1 180 ? -2.580 -11.102 5.718 1.00 97.19 180 VAL A CA 1
ATOM 1348 C C . VAL A 1 180 ? -3.919 -11.692 6.114 1.00 97.19 180 VAL A C 1
ATOM 1350 O O . VAL A 1 180 ? -4.930 -11.558 5.416 1.00 97.19 180 VAL A O 1
ATOM 1353 N N . THR A 1 181 ? -3.931 -12.385 7.245 1.00 96.06 181 THR A N 1
ATOM 1354 C CA . THR A 1 181 ? -5.073 -13.186 7.660 1.00 96.06 181 THR A CA 1
ATOM 1355 C C . THR A 1 181 ? -6.199 -12.322 8.223 1.00 96.06 181 THR A C 1
ATOM 1357 O O . THR A 1 181 ? -6.000 -11.278 8.847 1.00 96.06 181 THR A O 1
ATOM 1360 N N . GLY A 1 182 ? -7.435 -12.817 8.108 1.00 96.06 182 GLY A N 1
ATOM 1361 C CA . GLY A 1 182 ? -8.572 -12.186 8.785 1.00 96.06 182 GLY A CA 1
ATOM 1362 C C . GLY A 1 182 ? -8.447 -12.179 10.318 1.00 96.06 182 GLY A C 1
ATOM 1363 O O . GLY A 1 182 ? -9.098 -11.369 10.974 1.00 96.06 182 GLY A O 1
ATOM 1364 N N . ALA A 1 183 ? -7.635 -13.072 10.900 1.00 97.06 183 ALA A N 1
ATOM 1365 C CA . ALA A 1 183 ? -7.357 -13.084 12.336 1.00 97.06 183 ALA A CA 1
ATOM 1366 C C . ALA A 1 183 ? -6.563 -11.841 12.759 1.00 97.06 183 ALA A C 1
ATOM 1368 O O . ALA A 1 183 ? -6.943 -11.203 13.737 1.00 97.06 183 ALA A O 1
ATOM 1369 N N . THR A 1 184 ? -5.564 -11.439 11.970 1.00 98.12 184 THR A N 1
ATOM 1370 C CA . THR A 1 184 ? -4.799 -10.198 12.160 1.00 98.12 184 THR A CA 1
ATOM 1371 C C . THR A 1 184 ? -5.706 -8.971 12.152 1.00 98.12 184 THR A C 1
ATOM 1373 O O . THR A 1 184 ? -5.690 -8.190 13.101 1.00 98.12 184 THR A O 1
ATOM 1376 N N . TYR A 1 185 ? -6.582 -8.825 11.149 1.00 97.94 185 TYR A N 1
ATOM 1377 C CA . TYR A 1 185 ? -7.513 -7.689 11.112 1.00 97.94 185 TYR A CA 1
ATOM 1378 C C . TYR A 1 185 ? -8.449 -7.649 12.331 1.00 97.94 185 TYR A C 1
ATOM 1380 O O . TYR A 1 185 ? -8.680 -6.583 12.906 1.00 97.94 185 TYR A O 1
ATOM 1388 N N . ARG A 1 186 ? -8.969 -8.806 12.767 1.00 97.56 186 ARG A N 1
ATOM 1389 C CA . ARG A 1 186 ? -9.810 -8.896 13.972 1.00 97.56 186 ARG A CA 1
ATOM 1390 C C . ARG A 1 186 ? -9.036 -8.610 15.257 1.00 97.56 186 ARG A C 1
ATOM 1392 O O . ARG A 1 186 ? -9.616 -8.018 16.165 1.00 97.56 186 ARG A O 1
ATOM 1399 N N . ALA A 1 187 ? -7.765 -9.001 15.342 1.00 97.56 187 ALA A N 1
ATOM 1400 C CA . ALA A 1 187 ? -6.911 -8.709 16.489 1.00 97.56 187 ALA A CA 1
ATOM 1401 C C . ALA A 1 187 ? -6.732 -7.195 16.659 1.00 97.56 187 ALA A C 1
ATOM 1403 O O . ALA A 1 187 ? -6.980 -6.675 17.746 1.00 97.56 187 ALA A O 1
ATOM 1404 N N . LEU A 1 188 ? -6.427 -6.473 15.573 1.00 97.88 188 LEU A N 1
ATOM 1405 C CA . LEU A 1 188 ? -6.353 -5.011 15.611 1.00 97.88 188 LEU A CA 1
ATOM 1406 C C . LEU A 1 188 ? -7.697 -4.377 15.978 1.00 97.88 188 LEU A C 1
ATOM 1408 O O . LEU A 1 188 ? -7.743 -3.514 16.852 1.00 97.88 188 LEU A O 1
ATOM 1412 N N . ALA A 1 189 ? -8.796 -4.819 15.361 1.00 96.88 189 ALA A N 1
ATOM 1413 C CA . ALA A 1 189 ? -10.124 -4.294 15.680 1.00 96.88 189 ALA A CA 1
ATOM 1414 C C . ALA A 1 189 ? -10.490 -4.506 17.161 1.00 96.88 189 ALA A C 1
ATOM 1416 O O . ALA A 1 189 ? -11.026 -3.601 17.798 1.00 96.88 189 ALA A O 1
ATOM 1417 N N . SER A 1 190 ? -10.152 -5.669 17.725 1.00 96.62 190 SER A N 1
ATOM 1418 C CA . SER A 1 190 ? -10.390 -5.985 19.140 1.00 96.62 190 SER A CA 1
ATOM 1419 C C . SER A 1 190 ? -9.517 -5.132 20.063 1.00 96.62 190 SER A C 1
ATOM 1421 O O . SER A 1 190 ? -10.009 -4.614 21.064 1.00 96.62 190 SER A O 1
ATOM 1423 N N . ALA A 1 191 ? -8.242 -4.934 19.711 1.00 97.12 191 ALA A N 1
ATOM 1424 C CA . ALA A 1 191 ? -7.330 -4.074 20.460 1.00 97.12 191 ALA A CA 1
ATOM 1425 C C . ALA A 1 191 ? -7.816 -2.616 20.482 1.00 97.12 191 ALA A C 1
ATOM 1427 O O . ALA A 1 191 ? -7.808 -1.983 21.535 1.00 97.12 191 ALA A O 1
ATOM 1428 N N . TRP A 1 192 ? -8.315 -2.109 19.351 1.00 96.94 192 TRP A N 1
ATOM 1429 C CA . TRP A 1 192 ? -8.932 -0.785 19.274 1.00 96.94 192 TRP A CA 1
ATOM 1430 C C . TRP A 1 192 ? -10.187 -0.677 20.150 1.00 96.94 192 TRP A C 1
ATOM 1432 O O . TRP A 1 192 ? -10.326 0.281 20.908 1.00 96.94 192 TRP A O 1
ATOM 1442 N N . GLN A 1 193 ? -11.085 -1.666 20.084 1.00 94.44 193 GLN A N 1
ATOM 1443 C CA . GLN A 1 193 ? -12.329 -1.683 20.866 1.00 94.44 193 GLN A CA 1
ATOM 1444 C C . GLN A 1 193 ? -12.091 -1.753 22.380 1.00 94.44 193 GLN A C 1
ATOM 1446 O O . GLN A 1 193 ? -12.846 -1.150 23.138 1.00 94.44 193 GLN A O 1
ATOM 1451 N N . GLY A 1 194 ? -11.059 -2.477 22.823 1.00 94.12 194 GLY A N 1
ATOM 1452 C CA . GLY A 1 194 ? -10.650 -2.528 24.231 1.00 94.12 194 GLY A CA 1
ATOM 1453 C C . GLY A 1 194 ? -9.783 -1.345 24.674 1.00 94.12 194 GLY A C 1
ATOM 1454 O O . GLY A 1 194 ? -9.455 -1.231 25.854 1.00 94.12 194 GLY A O 1
ATOM 1455 N N . GLY A 1 195 ? -9.379 -0.492 23.733 1.00 91.75 195 GLY A N 1
ATOM 1456 C CA . GLY A 1 195 ? -8.479 0.626 23.957 1.00 91.75 195 GLY A CA 1
ATOM 1457 C C . GLY A 1 195 ? -9.182 1.923 24.355 1.00 91.75 195 GLY A C 1
ATOM 1458 O O . GLY A 1 195 ? -10.398 2.010 24.497 1.00 91.75 195 GLY A O 1
ATOM 1459 N N . ALA A 1 196 ? -8.391 2.987 24.493 1.00 87.75 196 ALA A N 1
ATOM 1460 C CA . ALA A 1 196 ? -8.879 4.315 24.877 1.00 87.75 196 ALA A CA 1
ATOM 1461 C C . ALA A 1 196 ? -9.542 5.103 23.725 1.00 87.75 196 ALA A C 1
ATOM 1463 O O . ALA A 1 196 ? -9.789 6.297 23.878 1.00 87.75 196 ALA A O 1
ATOM 1464 N N . GLY A 1 197 ? -9.767 4.479 22.561 1.00 88.12 197 GLY A N 1
ATOM 1465 C CA . GLY A 1 197 ? -10.320 5.148 21.378 1.00 88.12 197 GLY A CA 1
ATOM 1466 C C . GLY A 1 197 ? -9.425 6.252 20.801 1.00 88.12 197 GLY A C 1
ATOM 1467 O O . GLY A 1 197 ? -9.925 7.180 20.175 1.00 88.12 197 GLY A O 1
ATOM 1468 N N . ARG A 1 198 ? -8.109 6.175 21.032 1.00 92.69 198 ARG A N 1
ATOM 1469 C CA . ARG A 1 198 ? -7.103 7.133 20.549 1.00 92.69 198 ARG A CA 1
ATOM 1470 C C . ARG A 1 198 ? -5.790 6.436 20.209 1.00 92.69 198 ARG A C 1
ATOM 1472 O O . ARG A 1 198 ? -5.481 5.402 20.807 1.00 92.69 198 ARG A O 1
ATOM 1479 N N . GLY A 1 199 ? -5.002 7.066 19.344 1.00 95.19 199 GLY A N 1
ATOM 1480 C CA . GLY A 1 199 ? -3.669 6.611 18.961 1.00 95.19 199 GLY A CA 1
ATOM 1481 C C . GLY A 1 199 ? -3.661 5.606 17.812 1.00 95.19 199 GLY A C 1
ATOM 1482 O O . GLY A 1 199 ? -4.688 5.291 17.209 1.00 95.19 199 GLY A O 1
ATOM 1483 N N . ILE A 1 200 ? -2.463 5.096 17.541 1.00 97.62 200 ILE A N 1
ATOM 1484 C CA . ILE A 1 200 ? -2.139 4.254 16.396 1.00 97.62 200 ILE A CA 1
ATOM 1485 C C . ILE A 1 200 ? -1.920 2.825 16.878 1.00 97.62 200 ILE A C 1
ATOM 1487 O O . ILE A 1 200 ? -1.000 2.578 17.655 1.00 97.62 200 ILE A O 1
ATOM 1491 N N . TYR A 1 201 ? -2.713 1.880 16.382 1.00 98.00 201 TYR A N 1
ATOM 1492 C CA . TYR A 1 201 ? -2.556 0.461 16.706 1.00 98.00 201 TYR A CA 1
ATOM 1493 C C . TYR A 1 201 ? -1.895 -0.222 15.521 1.00 98.00 201 TYR A C 1
ATOM 1495 O O . TYR A 1 201 ? -2.454 -0.228 14.428 1.00 98.00 201 TYR A O 1
ATOM 1503 N N . LEU A 1 202 ? -0.702 -0.769 15.710 1.00 96.12 202 LEU A N 1
ATOM 1504 C CA . LEU A 1 202 ? 0.111 -1.338 14.636 1.00 96.12 202 LEU A CA 1
ATOM 1505 C C . LEU A 1 202 ? 0.270 -2.837 14.834 1.00 96.12 202 LEU A C 1
ATOM 1507 O O . LEU A 1 202 ? 0.548 -3.285 15.945 1.00 96.12 202 LEU A O 1
ATOM 1511 N N . ALA A 1 203 ? 0.143 -3.611 13.755 1.00 97.44 203 ALA A N 1
ATOM 1512 C CA . ALA A 1 203 ? 0.536 -5.010 13.794 1.00 97.44 203 ALA A CA 1
ATOM 1513 C C . ALA A 1 203 ? 2.034 -5.114 14.125 1.00 97.44 203 ALA A C 1
ATOM 1515 O O . ALA A 1 203 ? 2.870 -4.444 13.508 1.00 97.44 203 ALA A O 1
ATOM 1516 N N . ARG A 1 204 ? 2.381 -5.977 15.083 1.00 97.50 204 ARG A N 1
ATOM 1517 C CA . ARG A 1 204 ? 3.765 -6.327 15.401 1.00 97.50 204 ARG A CA 1
ATOM 1518 C C . ARG A 1 204 ? 3.936 -7.838 15.341 1.00 97.50 204 ARG A C 1
ATOM 1520 O O . ARG A 1 204 ? 3.261 -8.574 16.050 1.00 97.50 204 ARG A O 1
ATOM 1527 N N . CYS A 1 205 ? 4.850 -8.298 14.492 1.00 97.25 205 CYS A N 1
ATOM 1528 C CA . CYS A 1 205 ? 5.182 -9.714 14.355 1.00 97.25 205 CYS A CA 1
ATOM 1529 C C . CYS A 1 205 ? 6.695 -9.897 14.472 1.00 97.25 205 CYS A C 1
ATOM 1531 O O . CYS A 1 205 ? 7.473 -9.263 13.754 1.00 97.25 205 CYS A O 1
ATOM 1533 N N . GLY A 1 206 ? 7.134 -10.751 15.402 1.00 93.38 206 GLY A N 1
ATOM 1534 C CA . GLY A 1 206 ? 8.558 -11.035 15.610 1.00 93.38 206 GLY A CA 1
ATOM 1535 C C . GLY A 1 206 ? 9.396 -9.782 15.897 1.00 93.38 206 GLY A C 1
ATOM 1536 O O . GLY A 1 206 ? 10.523 -9.671 15.418 1.00 93.38 206 GLY A O 1
ATOM 1537 N N . GLY A 1 207 ? 8.827 -8.807 16.616 1.00 93.69 207 GLY A N 1
ATOM 1538 C CA . GLY A 1 207 ? 9.486 -7.542 16.953 1.00 93.69 207 GLY A CA 1
ATOM 1539 C C . GLY A 1 207 ? 9.541 -6.503 15.826 1.00 93.69 207 GLY A C 1
ATOM 1540 O O . GLY A 1 207 ? 10.142 -5.448 16.018 1.00 93.69 207 GLY A O 1
ATOM 1541 N N . LYS A 1 208 ? 8.922 -6.763 14.668 1.00 93.88 208 LYS A N 1
ATOM 1542 C CA . LYS A 1 208 ? 8.849 -5.820 13.544 1.00 93.88 208 LYS A CA 1
ATOM 1543 C C . LYS A 1 208 ? 7.444 -5.239 13.414 1.00 93.88 208 LYS A C 1
ATOM 1545 O O . LYS A 1 208 ? 6.472 -5.987 13.454 1.00 93.88 208 LYS A O 1
ATOM 1550 N N . HIS A 1 209 ? 7.356 -3.920 13.239 1.00 94.12 209 HIS A N 1
ATOM 1551 C CA . HIS A 1 209 ? 6.094 -3.238 12.936 1.00 94.12 209 HIS A CA 1
ATOM 1552 C C . HIS A 1 209 ? 5.711 -3.467 11.478 1.00 94.12 209 HIS A C 1
ATOM 1554 O O . HIS A 1 209 ? 6.575 -3.416 10.598 1.00 94.12 209 HIS A O 1
ATOM 1560 N N . ALA A 1 210 ? 4.421 -3.650 11.243 1.00 93.62 210 ALA A N 1
ATOM 1561 C CA . ALA A 1 210 ? 3.855 -3.975 9.950 1.00 93.62 210 ALA A CA 1
ATOM 1562 C C . ALA A 1 210 ? 2.465 -3.352 9.773 1.00 93.62 210 ALA A C 1
ATOM 1564 O O . ALA A 1 210 ? 1.867 -2.842 10.722 1.00 93.62 210 ALA A O 1
ATOM 1565 N N . HIS A 1 211 ? 1.959 -3.414 8.543 1.00 93.69 211 HIS A N 1
ATOM 1566 C CA . HIS A 1 211 ? 0.525 -3.305 8.301 1.00 93.69 211 HIS A CA 1
ATOM 1567 C C . HIS A 1 211 ? -0.154 -4.645 8.632 1.00 93.69 211 HIS A C 1
ATOM 1569 O O . HIS A 1 211 ? 0.518 -5.670 8.694 1.00 93.69 211 HIS A O 1
ATOM 1575 N N . PRO A 1 212 ? -1.474 -4.670 8.861 1.00 96.56 212 PRO A N 1
ATOM 1576 C CA . PRO A 1 212 ? -2.385 -3.532 8.919 1.00 96.56 212 PRO A CA 1
ATOM 1577 C C . PRO A 1 212 ? -2.147 -2.659 10.153 1.00 96.56 212 PRO A C 1
ATOM 1579 O O . PRO A 1 212 ? -1.462 -3.048 11.097 1.00 96.56 212 PRO A O 1
ATOM 1582 N N . LEU A 1 213 ? -2.735 -1.468 10.139 1.00 96.81 213 LEU A N 1
ATOM 1583 C CA . LEU A 1 213 ? -2.724 -0.555 11.278 1.00 96.81 213 LEU A CA 1
ATOM 1584 C C . LEU A 1 213 ? -4.076 0.136 11.433 1.00 96.81 213 LEU A C 1
ATOM 1586 O O . LEU A 1 213 ? -4.817 0.265 10.463 1.00 96.81 213 LEU A O 1
ATOM 1590 N N . ILE A 1 214 ? -4.397 0.596 12.637 1.00 97.69 214 ILE A N 1
ATOM 1591 C CA . ILE A 1 214 ? -5.538 1.470 12.906 1.00 97.69 214 ILE A CA 1
ATOM 1592 C C . ILE A 1 214 ? -5.015 2.862 13.232 1.00 97.69 214 ILE A C 1
ATOM 1594 O O . ILE A 1 214 ? -4.122 3.006 14.065 1.00 97.69 214 ILE A O 1
ATOM 1598 N N . LEU A 1 215 ? -5.590 3.873 12.589 1.00 96.81 215 LEU A N 1
ATOM 1599 C CA . LEU A 1 215 ? -5.368 5.287 12.886 1.00 96.81 215 LEU A CA 1
ATOM 1600 C C . LEU A 1 215 ? -6.633 5.852 13.515 1.00 96.81 215 LEU A C 1
ATOM 1602 O O . LEU A 1 215 ? -7.712 5.670 12.946 1.00 96.81 215 LEU A O 1
ATOM 1606 N N . SER A 1 216 ? -6.510 6.542 14.648 1.00 96.38 216 SER A N 1
ATOM 1607 C CA . SER A 1 216 ? -7.621 7.323 15.197 1.00 96.38 216 SER A CA 1
ATOM 1608 C C . SER A 1 216 ? -7.977 8.512 14.295 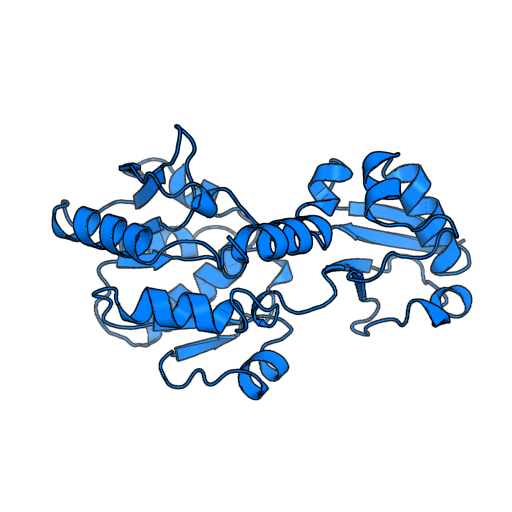1.00 96.38 216 SER A C 1
ATOM 1610 O O . SER A 1 216 ? -7.217 8.858 13.390 1.00 96.38 216 SER A O 1
ATOM 1612 N N . ALA A 1 217 ? -9.125 9.149 14.534 1.00 94.00 217 ALA A N 1
ATOM 1613 C CA . ALA A 1 217 ? -9.536 10.361 13.819 1.00 94.00 217 ALA A CA 1
ATOM 1614 C C . ALA A 1 217 ? -8.418 11.423 13.782 1.00 94.00 217 ALA A C 1
ATOM 1616 O O . ALA A 1 217 ? -8.026 11.859 12.701 1.00 94.00 217 ALA A O 1
ATOM 1617 N N . ASP A 1 218 ? -7.820 11.727 14.937 1.00 93.31 218 ASP A N 1
ATOM 1618 C CA . ASP A 1 218 ? -6.722 12.693 15.067 1.00 93.31 218 ASP A CA 1
ATOM 1619 C C . ASP A 1 218 ? -5.472 12.267 14.273 1.00 93.31 218 ASP A C 1
ATOM 1621 O O . ASP A 1 218 ? -4.733 13.096 13.744 1.00 93.31 218 ASP A O 1
ATOM 1625 N N . ASP A 1 219 ? -5.206 10.958 14.180 1.00 95.19 219 ASP A N 1
ATOM 1626 C CA . ASP A 1 219 ? -4.096 10.426 13.382 1.00 95.19 219 ASP A CA 1
ATOM 1627 C C . ASP A 1 219 ? -4.356 10.525 11.874 1.00 95.19 219 ASP A C 1
ATOM 1629 O O . ASP A 1 219 ? -3.417 10.726 11.101 1.00 95.19 219 ASP A O 1
ATOM 1633 N N . LEU A 1 220 ? -5.614 10.386 11.455 1.00 94.75 220 LEU A N 1
ATOM 1634 C CA . LEU A 1 220 ? -6.033 10.541 10.063 1.00 94.75 220 LEU A CA 1
ATOM 1635 C C . LEU A 1 220 ? -5.983 12.013 9.641 1.00 94.75 220 LEU A C 1
ATOM 1637 O O . LEU A 1 220 ? -5.488 12.311 8.557 1.00 94.75 220 LEU A O 1
ATOM 1641 N N . GLU A 1 221 ? -6.418 12.930 10.506 1.00 92.94 221 GLU A N 1
ATOM 1642 C CA . GLU A 1 221 ? -6.282 14.374 10.287 1.00 92.94 221 GLU A CA 1
ATOM 1643 C C . GLU A 1 221 ? -4.809 14.787 10.212 1.00 92.94 221 GLU A C 1
ATOM 1645 O O . GLU A 1 221 ? -4.397 15.422 9.243 1.00 92.94 221 GLU A O 1
ATOM 1650 N N . ALA A 1 222 ? -3.972 14.323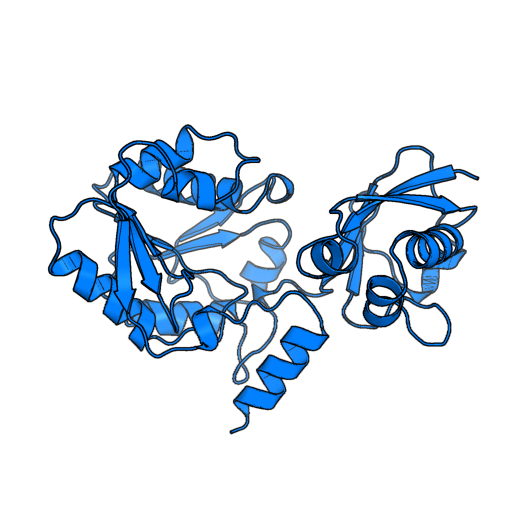 11.144 1.00 93.81 222 ALA A N 1
ATOM 1651 C CA . ALA A 1 222 ? -2.534 14.583 11.093 1.00 93.81 222 ALA A CA 1
ATOM 1652 C C . ALA A 1 222 ? -1.872 14.030 9.816 1.00 93.81 222 ALA A C 1
ATOM 1654 O O . ALA A 1 222 ? -0.896 14.596 9.320 1.00 93.81 222 ALA A O 1
ATOM 1655 N N . ALA A 1 223 ? -2.389 12.933 9.250 1.00 94.44 223 ALA A N 1
ATOM 1656 C CA . ALA A 1 223 ? -1.909 12.417 7.972 1.00 94.44 223 ALA A CA 1
ATOM 1657 C C . ALA A 1 223 ? -2.227 13.356 6.795 1.00 94.44 223 ALA A C 1
ATOM 1659 O O . ALA A 1 223 ? -1.451 13.385 5.839 1.00 94.44 223 ALA A O 1
ATOM 1660 N N . LEU A 1 224 ? -3.313 14.139 6.850 1.00 94.75 224 LEU A N 1
ATOM 1661 C CA . LEU A 1 224 ? -3.656 15.139 5.826 1.00 94.75 224 LEU A CA 1
ATOM 1662 C C . LEU A 1 224 ? -2.712 16.346 5.828 1.00 94.75 224 LEU A C 1
ATOM 1664 O O . LEU A 1 224 ? -2.506 16.953 4.780 1.00 94.75 224 LEU A O 1
ATOM 1668 N N . GLU A 1 225 ? -2.129 16.684 6.978 1.00 93.94 225 GLU A N 1
ATOM 1669 C CA . GLU A 1 225 ? -1.219 17.830 7.122 1.00 93.94 225 GLU A CA 1
ATOM 1670 C C . GLU A 1 225 ? 0.186 17.557 6.568 1.00 93.94 225 GLU A C 1
ATOM 1672 O O . GLU A 1 225 ? 0.956 18.479 6.286 1.00 93.94 225 GLU A O 1
ATOM 1677 N N . LEU A 1 226 ? 0.545 16.284 6.404 1.00 94.19 226 LEU A N 1
ATOM 1678 C CA . LEU A 1 226 ? 1.841 15.896 5.870 1.00 94.19 226 LEU A CA 1
ATOM 1679 C C . LEU A 1 226 ? 1.921 16.127 4.351 1.00 94.19 226 LEU A C 1
ATOM 1681 O O . LEU A 1 226 ? 0.938 15.933 3.630 1.00 94.19 226 LEU A O 1
ATOM 1685 N N . PRO A 1 227 ? 3.115 16.446 3.813 1.00 92.88 227 PRO A N 1
ATOM 1686 C CA . PRO A 1 227 ? 3.327 16.441 2.372 1.00 92.88 227 PRO A CA 1
ATOM 1687 C C . PRO A 1 227 ? 2.939 15.085 1.778 1.00 92.88 227 PRO A C 1
ATOM 1689 O O . PRO A 1 227 ? 3.346 14.051 2.301 1.00 92.88 227 PRO A O 1
ATOM 1692 N N . ALA A 1 228 ? 2.234 15.074 0.646 1.00 88.06 228 ALA A N 1
ATOM 1693 C CA . ALA A 1 228 ? 1.819 13.836 -0.029 1.00 88.06 228 ALA A CA 1
ATOM 1694 C C . ALA A 1 228 ? 2.996 12.899 -0.385 1.00 88.06 228 ALA A C 1
ATOM 1696 O O . ALA A 1 228 ? 2.802 11.699 -0.564 1.00 88.06 228 ALA A O 1
ATOM 1697 N N . THR A 1 229 ? 4.212 13.453 -0.471 1.00 87.19 229 THR A N 1
ATOM 1698 C CA . THR A 1 229 ? 5.480 12.745 -0.709 1.00 87.19 229 THR A CA 1
ATOM 1699 C C . THR A 1 229 ? 6.104 12.123 0.537 1.00 87.19 229 THR A C 1
ATOM 1701 O O . THR A 1 229 ? 7.098 11.399 0.432 1.00 87.19 229 THR A O 1
ATOM 1704 N N . ALA A 1 230 ? 5.559 12.397 1.723 1.00 88.56 230 ALA A N 1
ATOM 1705 C CA . ALA A 1 230 ? 6.014 11.787 2.958 1.00 88.56 230 ALA A CA 1
ATOM 1706 C C . ALA A 1 230 ? 5.627 10.301 3.013 1.00 88.56 230 ALA A C 1
ATOM 1708 O O . ALA A 1 230 ? 4.717 9.818 2.342 1.00 88.56 230 ALA A O 1
ATOM 1709 N N . GLN A 1 231 ? 6.355 9.548 3.833 1.00 87.81 231 GLN A N 1
ATOM 1710 C CA . GLN A 1 231 ? 6.074 8.133 4.059 1.00 87.81 231 GLN A CA 1
ATOM 1711 C C . GLN A 1 231 ? 5.072 7.964 5.198 1.00 87.81 231 GLN A C 1
ATOM 1713 O O . GLN A 1 231 ? 5.079 8.751 6.142 1.00 87.81 231 GLN A O 1
ATOM 1718 N N . MET A 1 232 ? 4.312 6.865 5.192 1.00 85.88 232 MET A N 1
ATOM 1719 C CA . MET A 1 232 ? 3.369 6.536 6.271 1.00 85.88 232 MET A CA 1
ATOM 1720 C C . MET A 1 232 ? 4.032 6.514 7.662 1.00 85.88 232 MET A C 1
ATOM 1722 O O . MET A 1 232 ? 3.452 6.917 8.667 1.00 85.88 232 MET A O 1
ATOM 1726 N N . ARG A 1 233 ? 5.316 6.141 7.720 1.00 88.81 233 ARG A N 1
ATOM 1727 C CA . ARG A 1 233 ? 6.132 6.176 8.941 1.00 88.81 233 ARG A CA 1
ATOM 1728 C C . ARG A 1 233 ? 6.212 7.568 9.587 1.00 88.81 233 ARG A C 1
ATOM 1730 O O . ARG A 1 233 ? 6.420 7.640 10.794 1.00 88.81 233 ARG A O 1
ATOM 1737 N N . ALA A 1 234 ? 6.055 8.649 8.824 1.00 91.06 234 ALA A N 1
ATOM 1738 C CA . ALA A 1 234 ? 6.026 10.007 9.362 1.00 91.06 234 ALA A CA 1
ATOM 1739 C C . ALA A 1 234 ? 4.789 10.251 10.241 1.00 91.06 234 ALA A C 1
ATOM 1741 O O . ALA A 1 234 ? 4.920 10.887 11.281 1.00 91.06 234 ALA A O 1
ATOM 1742 N N . VAL A 1 235 ? 3.632 9.668 9.898 1.00 91.56 235 VAL A N 1
ATOM 1743 C CA . VAL A 1 235 ? 2.415 9.721 10.731 1.00 91.56 235 VAL A CA 1
ATOM 1744 C C . VAL A 1 235 ? 2.650 9.020 12.068 1.00 91.56 235 VAL A C 1
ATOM 1746 O O . VAL A 1 235 ? 2.281 9.543 13.115 1.00 91.56 235 VAL A O 1
ATOM 1749 N N . VAL A 1 236 ? 3.307 7.855 12.032 1.00 91.69 236 VAL A N 1
ATOM 1750 C CA . VAL A 1 236 ? 3.575 7.020 13.216 1.00 91.69 236 VAL A CA 1
ATOM 1751 C C . VAL A 1 236 ? 4.636 7.631 14.132 1.00 91.69 236 VAL A C 1
ATOM 1753 O O . VAL A 1 236 ? 4.558 7.499 15.347 1.00 91.69 236 VAL A O 1
ATOM 1756 N N . LYS A 1 237 ? 5.645 8.293 13.558 1.00 91.88 237 LYS A N 1
ATOM 1757 C CA . LYS A 1 237 ? 6.773 8.876 14.302 1.00 91.88 237 LYS A CA 1
ATOM 1758 C C . LYS A 1 237 ? 6.586 10.348 14.666 1.00 91.88 237 LYS A C 1
ATOM 1760 O O . LYS A 1 237 ? 7.531 10.959 15.168 1.00 91.88 237 LYS A O 1
ATOM 1765 N N . ARG A 1 238 ? 5.424 10.940 14.385 1.00 91.88 238 ARG A N 1
ATOM 1766 C CA . ARG A 1 238 ? 5.200 12.354 14.694 1.00 91.88 238 ARG A CA 1
ATOM 1767 C C . ARG A 1 238 ? 5.234 12.592 16.212 1.00 91.88 238 ARG A C 1
ATOM 1769 O O . ARG A 1 238 ? 4.822 11.713 16.975 1.00 91.88 238 ARG A O 1
ATOM 1776 N N . PRO A 1 239 ? 5.703 13.763 16.671 1.00 88.69 239 PRO A N 1
ATOM 1777 C CA . PRO A 1 239 ? 5.683 14.102 18.089 1.00 88.69 239 PRO A CA 1
ATOM 1778 C C . PRO A 1 239 ? 4.278 13.952 18.686 1.00 88.69 239 PRO A C 1
ATOM 1780 O O . PRO A 1 239 ? 3.306 14.441 18.118 1.00 88.69 239 PRO A O 1
ATOM 1783 N N . GLY A 1 240 ? 4.174 13.266 19.826 1.00 86.00 240 GLY A N 1
ATOM 1784 C CA . GLY A 1 240 ? 2.902 13.054 20.525 1.00 86.00 240 GLY A CA 1
ATOM 1785 C C . GLY A 1 240 ? 2.042 11.893 20.010 1.00 86.00 240 GLY A C 1
ATOM 1786 O O . GLY A 1 240 ? 1.016 11.613 20.625 1.00 86.00 240 GLY A O 1
ATOM 1787 N N . ALA A 1 241 ? 2.447 11.181 18.950 1.00 91.69 241 ALA A N 1
ATOM 1788 C CA . ALA A 1 241 ? 1.751 9.963 18.537 1.00 91.69 241 ALA A CA 1
ATOM 1789 C C . ALA A 1 241 ? 1.845 8.881 19.623 1.00 91.69 241 ALA A C 1
ATOM 1791 O O . ALA A 1 241 ? 2.935 8.455 20.011 1.00 91.69 241 ALA A O 1
ATOM 1792 N N . ALA A 1 242 ? 0.689 8.419 20.097 1.00 94.81 242 ALA A N 1
ATOM 1793 C CA . ALA A 1 242 ? 0.590 7.268 20.981 1.00 94.81 242 ALA A CA 1
ATOM 1794 C C . ALA A 1 242 ? 0.497 6.002 20.126 1.00 94.81 242 ALA A C 1
ATOM 1796 O O . ALA A 1 242 ? -0.492 5.808 19.423 1.00 94.81 242 ALA A O 1
ATOM 1797 N N . VAL A 1 243 ? 1.526 5.160 20.182 1.00 95.62 243 VAL A N 1
ATOM 1798 C CA . VAL A 1 243 ? 1.583 3.899 19.435 1.00 95.62 243 VAL A CA 1
ATOM 1799 C C . VAL A 1 243 ? 1.312 2.732 20.375 1.00 95.62 243 VAL A C 1
ATOM 1801 O O . VAL A 1 243 ? 1.900 2.650 21.453 1.00 95.62 243 VAL A O 1
ATOM 1804 N N . VAL A 1 244 ? 0.421 1.841 19.954 1.00 97.19 244 VAL A N 1
ATOM 1805 C CA . VAL A 1 244 ? 0.092 0.588 20.628 1.00 97.19 244 VAL A CA 1
ATOM 1806 C C . VAL A 1 244 ? 0.468 -0.563 19.704 1.00 97.19 244 VAL A C 1
ATOM 1808 O O . VAL A 1 244 ? -0.074 -0.693 18.605 1.00 97.19 244 VAL A O 1
ATOM 1811 N N . ASP A 1 245 ? 1.381 -1.411 20.163 1.00 96.94 245 ASP A N 1
ATOM 1812 C CA . ASP A 1 245 ? 1.757 -2.618 19.436 1.00 96.94 245 ASP A CA 1
ATOM 1813 C C . ASP A 1 245 ? 0.708 -3.710 19.665 1.00 96.94 245 ASP A C 1
ATOM 1815 O O . ASP A 1 245 ? 0.371 -4.050 20.802 1.00 96.94 245 ASP A O 1
ATOM 1819 N N . VAL A 1 246 ? 0.191 -4.263 18.572 1.00 98.00 246 VAL A N 1
ATOM 1820 C CA . VAL A 1 246 ? -0.720 -5.406 18.574 1.00 98.00 246 VAL A CA 1
ATOM 1821 C C . VAL A 1 246 ? 0.069 -6.624 18.117 1.00 98.00 246 VAL A C 1
ATOM 1823 O O . VAL A 1 246 ? 0.332 -6.782 16.923 1.00 98.00 246 VAL A O 1
ATOM 1826 N N . GLU A 1 247 ? 0.462 -7.477 19.067 1.00 97.88 247 GLU A N 1
ATOM 1827 C CA . GLU A 1 247 ? 1.161 -8.724 18.745 1.00 97.88 247 GLU A CA 1
ATOM 1828 C C . GLU A 1 247 ? 0.294 -9.632 17.883 1.00 97.88 247 GLU A C 1
ATOM 1830 O O . GLU A 1 247 ? -0.836 -9.966 18.247 1.00 97.88 247 GLU A O 1
ATOM 1835 N N . VAL A 1 248 ? 0.861 -10.081 16.768 1.00 97.38 248 VAL A N 1
ATOM 1836 C CA . VAL A 1 248 ? 0.259 -11.087 15.898 1.00 97.38 248 VAL A CA 1
ATOM 1837 C C . VAL A 1 248 ? 1.287 -12.158 15.549 1.00 97.38 248 VAL A C 1
ATOM 1839 O O . VAL A 1 248 ? 2.462 -11.875 15.322 1.00 97.38 248 VAL A O 1
ATOM 1842 N N . GLU A 1 249 ? 0.835 -13.410 15.502 1.00 96.50 249 GLU A N 1
ATOM 1843 C CA . GLU A 1 249 ? 1.655 -14.555 15.070 1.00 96.50 249 GLU A CA 1
ATOM 1844 C C . GLU A 1 249 ? 1.726 -14.675 13.540 1.00 96.50 249 GLU A C 1
ATOM 1846 O O . GLU A 1 249 ? 2.539 -15.423 12.993 1.00 96.50 249 GLU A O 1
ATOM 1851 N N . ASP A 1 250 ? 0.865 -13.932 12.848 1.00 96.50 250 ASP A N 1
ATOM 1852 C CA . ASP A 1 250 ? 0.750 -13.908 11.400 1.00 96.50 250 ASP A CA 1
ATOM 1853 C C . ASP A 1 250 ? 1.991 -13.277 10.764 1.00 96.50 250 ASP A C 1
ATOM 1855 O O . ASP A 1 250 ? 2.129 -12.058 10.705 1.00 96.50 250 ASP A O 1
ATOM 1859 N N . ARG A 1 251 ? 2.902 -14.119 10.270 1.00 95.19 251 ARG A N 1
ATOM 1860 C CA . ARG A 1 251 ? 4.140 -13.669 9.621 1.00 95.19 251 ARG A CA 1
ATOM 1861 C C . ARG A 1 251 ? 3.899 -12.980 8.280 1.00 95.19 251 ARG A C 1
ATOM 1863 O O . ARG A 1 251 ? 4.756 -12.202 7.873 1.00 95.19 251 ARG A O 1
ATOM 1870 N N . THR A 1 252 ? 2.749 -13.214 7.646 1.00 94.88 252 THR A N 1
ATOM 1871 C CA . THR A 1 252 ? 2.433 -12.686 6.308 1.00 94.88 252 THR A CA 1
ATOM 1872 C C . THR A 1 252 ? 2.269 -11.165 6.290 1.00 94.88 252 THR A C 1
ATOM 1874 O O . THR A 1 252 ? 2.372 -10.542 5.241 1.00 94.88 252 THR A O 1
ATOM 1877 N N . VAL A 1 253 ? 2.116 -10.537 7.462 1.00 95.31 253 VAL A N 1
ATOM 1878 C CA . VAL A 1 253 ? 2.171 -9.073 7.636 1.00 95.31 253 VAL A CA 1
ATOM 1879 C C . VAL A 1 253 ? 3.518 -8.465 7.228 1.00 95.31 253 VAL A C 1
ATOM 1881 O O . VAL A 1 253 ? 3.613 -7.261 6.998 1.00 95.31 253 VAL A O 1
ATOM 1884 N N . LEU A 1 254 ? 4.572 -9.286 7.170 1.00 92.19 254 LEU A N 1
ATOM 1885 C CA . LEU A 1 254 ? 5.929 -8.890 6.791 1.00 92.19 254 LEU A CA 1
ATOM 1886 C C . LEU A 1 254 ? 6.252 -9.184 5.318 1.00 92.19 254 LEU A C 1
ATOM 1888 O O . LEU A 1 254 ? 7.372 -8.892 4.895 1.00 92.19 254 LEU A O 1
ATOM 1892 N N . ASP A 1 255 ? 5.314 -9.775 4.575 1.00 89.94 255 ASP A N 1
ATOM 1893 C CA . ASP A 1 255 ? 5.526 -10.262 3.215 1.00 89.94 255 ASP A CA 1
ATOM 1894 C C . ASP A 1 255 ? 4.838 -9.329 2.205 1.00 89.94 255 ASP A C 1
ATOM 1896 O O . ASP A 1 255 ? 3.654 -9.477 1.897 1.00 89.94 255 ASP A O 1
ATOM 1900 N N . ASP A 1 256 ? 5.599 -8.366 1.680 1.00 89.75 256 ASP A N 1
ATOM 1901 C CA . ASP A 1 256 ? 5.158 -7.482 0.598 1.00 89.75 256 ASP A CA 1
ATOM 1902 C C . ASP A 1 256 ? 5.425 -8.130 -0.773 1.00 89.75 256 ASP A C 1
ATOM 1904 O O . ASP A 1 256 ? 6.514 -8.646 -1.040 1.00 89.75 256 ASP A O 1
ATOM 1908 N N . VAL A 1 257 ? 4.437 -8.093 -1.674 1.00 88.38 257 VAL A N 1
ATOM 1909 C CA . VAL A 1 257 ? 4.595 -8.565 -3.059 1.00 88.38 257 VAL A CA 1
ATOM 1910 C C . VAL A 1 257 ? 5.011 -7.410 -3.961 1.00 88.38 257 VAL A C 1
ATOM 1912 O O . VAL A 1 257 ? 4.163 -6.659 -4.449 1.00 88.38 257 VAL A O 1
ATOM 1915 N N . ASP A 1 258 ? 6.312 -7.271 -4.207 1.00 82.06 258 ASP A N 1
ATOM 1916 C CA . ASP A 1 258 ? 6.887 -6.145 -4.949 1.00 82.06 258 ASP A CA 1
ATOM 1917 C C . ASP A 1 258 ? 7.556 -6.533 -6.277 1.00 82.06 258 ASP A C 1
ATOM 1919 O O . ASP A 1 258 ? 7.612 -5.714 -7.195 1.00 82.06 258 ASP A O 1
ATOM 1923 N N . THR A 1 259 ? 8.043 -7.769 -6.390 1.00 77.38 259 THR A N 1
ATOM 1924 C CA . THR A 1 259 ? 8.668 -8.369 -7.584 1.00 77.38 259 THR A CA 1
ATOM 1925 C C . THR A 1 259 ? 7.888 -9.575 -8.115 1.00 77.38 259 THR A C 1
ATOM 1927 O O . THR A 1 259 ? 7.077 -10.160 -7.384 1.00 77.38 259 THR A O 1
ATOM 1930 N N . PRO A 1 260 ? 8.200 -10.044 -9.345 1.00 77.31 260 PRO A N 1
ATOM 1931 C CA . PRO A 1 260 ? 7.720 -11.334 -9.823 1.00 77.31 260 PRO A CA 1
ATOM 1932 C C . PRO A 1 260 ? 8.197 -12.478 -8.926 1.00 77.31 260 PRO A C 1
ATOM 1934 O O . PRO A 1 260 ? 7.454 -13.426 -8.698 1.00 77.31 260 PRO A O 1
ATOM 1937 N N . ASP A 1 261 ? 9.406 -12.372 -8.364 1.00 78.38 261 ASP A N 1
ATOM 1938 C CA . ASP A 1 261 ? 9.964 -13.394 -7.479 1.00 78.38 261 ASP A CA 1
ATOM 1939 C C . ASP A 1 261 ? 9.233 -13.429 -6.120 1.00 78.38 261 ASP A C 1
ATOM 1941 O O . ASP A 1 261 ? 9.045 -14.506 -5.557 1.00 78.38 261 ASP A O 1
ATOM 1945 N N . ASP A 1 262 ? 8.794 -12.284 -5.581 1.00 85.25 262 ASP A N 1
ATOM 1946 C CA . ASP A 1 262 ? 7.949 -12.223 -4.375 1.00 85.25 262 ASP A CA 1
ATOM 1947 C C . ASP A 1 262 ? 6.601 -12.886 -4.646 1.00 85.25 262 ASP A C 1
ATOM 1949 O O . ASP A 1 262 ? 6.147 -13.717 -3.859 1.00 85.25 262 ASP A O 1
ATOM 1953 N N . TYR A 1 263 ? 5.997 -12.571 -5.796 1.00 86.69 263 TYR A N 1
ATOM 1954 C CA . TYR A 1 263 ? 4.746 -13.183 -6.225 1.00 86.69 263 TYR A CA 1
ATOM 1955 C C . TYR A 1 263 ? 4.887 -14.699 -6.395 1.00 86.69 263 TYR A C 1
ATOM 1957 O O . TYR A 1 263 ? 4.080 -15.451 -5.854 1.00 86.69 263 TYR A O 1
ATOM 1965 N N . ALA A 1 264 ? 5.947 -15.159 -7.064 1.00 83.06 264 ALA A N 1
ATOM 1966 C CA . ALA A 1 264 ? 6.248 -16.575 -7.243 1.00 83.06 264 ALA A CA 1
ATOM 1967 C C . ALA A 1 264 ? 6.411 -17.303 -5.896 1.00 83.06 264 ALA A C 1
ATOM 1969 O O . ALA A 1 264 ? 5.878 -18.398 -5.713 1.00 83.06 264 ALA A O 1
ATOM 1970 N N . ARG A 1 265 ? 7.101 -16.688 -4.923 1.00 86.25 265 ARG A N 1
ATOM 1971 C CA . ARG A 1 265 ? 7.232 -17.247 -3.566 1.00 86.25 265 ARG A CA 1
ATOM 1972 C C . ARG A 1 265 ? 5.899 -17.294 -2.829 1.00 86.25 265 ARG A C 1
ATOM 1974 O O . ARG A 1 265 ? 5.624 -18.294 -2.169 1.00 86.25 265 ARG A O 1
ATOM 1981 N N . LEU A 1 266 ? 5.082 -16.248 -2.954 1.00 88.88 266 LEU A N 1
ATOM 1982 C CA . LEU A 1 266 ? 3.751 -16.193 -2.357 1.00 88.88 266 LEU A CA 1
ATOM 1983 C C . LEU A 1 266 ? 2.868 -17.336 -2.880 1.00 88.88 266 LEU A C 1
ATOM 1985 O O . LEU A 1 266 ? 2.292 -18.075 -2.082 1.00 88.88 266 LEU A O 1
ATOM 1989 N N . VAL A 1 267 ? 2.780 -17.515 -4.202 1.00 85.94 267 VAL A N 1
ATOM 1990 C CA . VAL A 1 267 ? 1.922 -18.557 -4.794 1.00 85.94 267 VAL A CA 1
ATOM 1991 C C . VAL A 1 267 ? 2.451 -19.966 -4.520 1.00 85.94 267 VAL A C 1
ATOM 1993 O O . VAL A 1 267 ? 1.663 -20.852 -4.211 1.00 85.94 267 VAL A O 1
ATOM 1996 N N . ALA A 1 268 ? 3.773 -20.168 -4.508 1.00 81.94 268 ALA A N 1
ATOM 1997 C CA . ALA A 1 268 ? 4.376 -21.455 -4.147 1.00 81.94 268 ALA A CA 1
ATOM 1998 C C . ALA A 1 268 ? 4.186 -21.824 -2.660 1.00 81.94 268 ALA A C 1
ATOM 2000 O O . ALA A 1 268 ? 4.284 -22.996 -2.287 1.00 81.94 268 ALA A O 1
ATOM 2001 N N . GLY A 1 269 ? 3.957 -20.831 -1.796 1.00 68.56 269 GLY A N 1
ATOM 2002 C CA . GLY A 1 269 ? 3.645 -21.024 -0.380 1.00 68.56 269 GLY A CA 1
ATOM 2003 C C . GLY A 1 269 ? 2.164 -21.289 -0.093 1.00 68.56 269 GLY A C 1
ATOM 2004 O O . GLY A 1 269 ? 1.870 -21.886 0.938 1.00 68.56 269 GLY A O 1
ATOM 2005 N N . GLY A 1 270 ? 1.260 -20.868 -0.986 1.00 54.03 270 GLY A N 1
ATOM 2006 C CA . GLY A 1 270 ? -0.197 -20.992 -0.831 1.00 54.03 270 GLY A CA 1
ATOM 2007 C C . GLY A 1 270 ? -0.784 -22.368 -1.174 1.00 54.03 270 GLY A C 1
ATOM 2008 O O . GLY A 1 270 ? -1.921 -22.637 -0.806 1.00 54.03 270 GLY A O 1
ATOM 2009 N N . ASP A 1 271 ? -0.013 -23.244 -1.828 1.00 39.19 271 ASP A N 1
ATOM 2010 C CA . ASP A 1 271 ? -0.389 -24.635 -2.150 1.00 39.19 271 ASP A CA 1
ATOM 2011 C C . ASP A 1 271 ? -0.070 -25.639 -1.012 1.00 39.19 271 ASP A C 1
ATOM 2013 O O . ASP A 1 271 ? 0.033 -26.846 -1.250 1.00 39.19 271 ASP A O 1
ATOM 2017 N N . ARG A 1 272 ? 0.125 -25.168 0.229 1.00 34.19 272 ARG A N 1
ATOM 2018 C CA . ARG A 1 272 ? 0.416 -26.016 1.403 1.00 34.19 272 ARG A CA 1
ATOM 2019 C C . ARG A 1 272 ? -0.711 -26.049 2.421 1.00 34.19 272 ARG A C 1
ATOM 2021 O O . ARG A 1 272 ? -1.231 -24.966 2.761 1.00 34.19 272 ARG A O 1
#

Secondary structure (DSSP, 8-state):
-EEEEEEE-HHHHHHHTSSEEEEEESBHHHHHHHHHHHTHHHHHHHHB-TTSPBPTTEEEEETTEEEPGGGTTT-B--TTEEEEEEESS-GGGSEETTEEHHHHHHHHHTTS--S--EEEE-TTHHHHHHHS--TTSEEEE-S-GGG-HHHHHHHHHHHHHHTTS--SEEEE--TT-TT--HHHHHHHHHHHHTTTS-SEEEEEETTEEEEEEEEEHHHHHHHHHS-TTS-HHHHHTSTT--EEEEE---GGGG----SHHHHHHHHHHHT-

Sequence (272 aa):
MATLTVRLYASLKDLAGTARIDACGASLRDALADLGRKGGERLRAALFDDEGGVREGYQLLLRQEYLDPAQLDTVAIEDGETLHLMMGSPKALLHYEGRPFLSVILDRMARVPVSRCLVVLGRHAAEITAAIDLRSAQVVVNPDPDRGQLSSLQEGVKALLEAGRPMPAALVALVDQPAVTGATYRALASAWQGGAGRGIYLARCGGKHAHPLILSADDLEAALELPATAQMRAVVKRPGAAVVDVEVEDRTVLDDVDTPDDYARLVAGGDR